Protein AF-A0A091K7C7-F1 (afdb_monomer_lite)

pLDDT: mean 76.33, std 24.38, range [26.88, 98.62]

Radius of gyration: 88.63 Å; chains: 1; bounding box: 188×52×246 Å

InterPro domains:
  IPR026188 Lebercilin-like [PTHR16650] (5-350)
  IPR028933 Lebercilin domain [PF15619] (37-229)

Structure (mmCIF, N/CA/C/O backbone):
data_AF-A0A091K7C7-F1
#
_entry.id   AF-A0A091K7C7-F1
#
loop_
_atom_site.group_PDB
_atom_site.id
_atom_site.type_symbol
_atom_site.label_atom_id
_atom_site.label_alt_id
_atom_site.label_comp_id
_atom_site.label_asym_id
_atom_site.label_entity_id
_atom_site.label_seq_id
_atom_site.pdbx_PDB_ins_code
_atom_site.Cartn_x
_atom_site.Cartn_y
_atom_site.Cartn_z
_atom_site.occupancy
_atom_site.B_iso_or_equiv
_atom_site.auth_seq_id
_atom_site.auth_comp_id
_atom_site.auth_asym_id
_atom_site.auth_atom_id
_atom_site.pdbx_PDB_model_num
ATOM 1 N N . ALA A 1 1 ? 39.293 -31.136 -41.081 1.00 45.16 1 ALA A N 1
ATOM 2 C CA . ALA A 1 1 ? 38.782 -31.514 -42.413 1.00 45.16 1 ALA A CA 1
ATOM 3 C C . ALA A 1 1 ? 39.174 -30.446 -43.429 1.00 45.16 1 ALA A C 1
ATOM 5 O O . ALA A 1 1 ? 38.871 -29.273 -43.266 1.00 45.16 1 ALA A O 1
ATOM 6 N N . THR A 1 2 ? 39.948 -30.872 -44.411 1.00 46.59 2 THR A N 1
ATOM 7 C CA . THR A 1 2 ? 40.603 -30.131 -45.489 1.00 46.59 2 THR A CA 1
ATOM 8 C C . THR A 1 2 ? 39.611 -29.675 -46.559 1.00 46.59 2 THR A C 1
ATOM 10 O O . THR A 1 2 ? 38.936 -30.511 -47.147 1.00 46.59 2 THR A O 1
ATOM 13 N N . LYS A 1 3 ? 39.574 -28.380 -46.901 1.00 48.41 3 LYS A N 1
ATOM 14 C CA . LYS A 1 3 ? 39.048 -27.918 -48.201 1.00 48.41 3 LYS A CA 1
ATOM 15 C C . LYS A 1 3 ? 39.900 -26.763 -48.729 1.00 48.41 3 LYS A C 1
ATOM 17 O O . LYS A 1 3 ? 39.577 -25.594 -48.557 1.00 48.41 3 LYS A O 1
ATOM 22 N N . LYS A 1 4 ? 41.026 -27.108 -49.366 1.00 43.78 4 LYS A N 1
ATOM 23 C CA . LYS A 1 4 ? 41.733 -26.195 -50.271 1.00 43.78 4 LYS A CA 1
ATOM 24 C C . LYS A 1 4 ? 40.955 -26.158 -51.585 1.00 43.78 4 LYS A C 1
ATOM 26 O O . LYS A 1 4 ? 40.923 -27.148 -52.308 1.00 43.78 4 LYS A O 1
ATOM 31 N N . LEU A 1 5 ? 40.301 -25.036 -51.867 1.00 49.00 5 LEU A N 1
ATOM 32 C CA . LEU A 1 5 ? 39.690 -24.780 -53.167 1.00 49.00 5 LEU A CA 1
ATOM 33 C C . LEU A 1 5 ? 40.805 -24.459 -54.166 1.00 49.00 5 LEU A C 1
ATOM 35 O O . LEU A 1 5 ? 41.541 -23.486 -54.011 1.00 49.00 5 LEU A O 1
ATOM 39 N N . GLY A 1 6 ? 40.955 -25.341 -55.153 1.00 41.44 6 GLY A N 1
ATOM 40 C CA . GLY A 1 6 ? 41.917 -25.209 -56.236 1.00 41.44 6 GLY A CA 1
ATOM 41 C C . GLY A 1 6 ? 41.668 -23.941 -57.046 1.00 41.44 6 GLY A C 1
ATOM 42 O O . GLY A 1 6 ? 40.587 -23.739 -57.600 1.00 41.44 6 GLY A O 1
ATOM 43 N N . SER A 1 7 ? 42.695 -23.100 -57.122 1.00 43.75 7 SER A N 1
ATOM 44 C CA . SER A 1 7 ? 42.757 -21.955 -58.022 1.00 43.75 7 SER A CA 1
ATOM 45 C C . SER A 1 7 ? 42.797 -22.458 -59.468 1.00 43.75 7 SER A C 1
ATOM 47 O O . SER A 1 7 ? 43.830 -22.912 -59.959 1.00 43.75 7 SER A O 1
ATOM 49 N N . LYS A 1 8 ? 41.643 -22.414 -60.141 1.00 56.16 8 LYS A N 1
ATOM 50 C CA . LYS A 1 8 ? 41.495 -22.625 -61.585 1.00 56.16 8 LYS A CA 1
ATOM 51 C C . LYS A 1 8 ? 41.894 -21.343 -62.316 1.00 56.16 8 LYS A C 1
ATOM 53 O O . LYS A 1 8 ? 41.043 -20.640 -62.847 1.00 56.16 8 LYS A O 1
ATOM 58 N N . TYR A 1 9 ? 43.183 -21.030 -62.330 1.00 44.81 9 TYR A N 1
ATOM 59 C CA . TYR A 1 9 ? 43.722 -20.048 -63.263 1.00 44.81 9 TYR A CA 1
ATOM 60 C C . TYR A 1 9 ? 44.810 -20.706 -64.096 1.00 44.81 9 TYR A C 1
ATOM 62 O O . TYR A 1 9 ? 45.782 -21.256 -63.581 1.00 44.81 9 TYR A O 1
ATOM 70 N N . ALA A 1 10 ? 44.556 -20.693 -65.402 1.00 43.44 10 ALA A N 1
ATOM 71 C CA . ALA A 1 10 ? 45.422 -21.192 -66.446 1.00 43.44 10 ALA A CA 1
ATOM 72 C C . ALA A 1 10 ? 46.854 -20.683 -66.257 1.00 43.44 10 ALA A C 1
ATOM 74 O O . ALA A 1 10 ? 47.082 -19.505 -65.969 1.00 43.44 10 ALA A O 1
ATOM 75 N N . SER A 1 11 ? 47.820 -21.577 -66.464 1.00 44.84 11 SER A N 1
ATOM 76 C CA . SER A 1 11 ? 49.205 -21.181 -66.654 1.00 44.84 11 SER A CA 1
ATOM 77 C C . SER A 1 11 ? 49.250 -20.125 -67.758 1.00 44.84 11 SER A C 1
ATOM 79 O O . SER A 1 11 ? 48.694 -20.309 -68.842 1.00 44.84 11 SER A O 1
ATOM 81 N N . SER A 1 12 ? 49.886 -18.989 -67.473 1.00 48.41 12 SER A N 1
ATOM 82 C CA . SER A 1 12 ? 50.187 -17.958 -68.464 1.00 48.41 12 SER A CA 1
ATOM 83 C C . SER A 1 12 ? 51.230 -18.497 -69.451 1.00 48.41 12 SER A C 1
ATOM 85 O O . SER A 1 12 ? 52.391 -18.103 -69.457 1.00 48.41 12 SER A O 1
ATOM 87 N N . LYS A 1 13 ? 50.815 -19.445 -70.292 1.00 53.53 13 LYS A N 1
ATOM 88 C CA . LYS A 1 13 ? 51.503 -19.879 -71.503 1.00 53.53 13 LYS A CA 1
ATOM 89 C C . LYS A 1 13 ? 50.921 -19.058 -72.647 1.00 53.53 13 LYS A C 1
ATOM 91 O O . LYS A 1 13 ? 50.024 -19.506 -73.349 1.00 53.53 13 LYS A O 1
ATOM 96 N N . LYS A 1 14 ? 51.397 -17.825 -72.813 1.00 48.72 14 LYS A N 1
ATOM 97 C CA . LYS A 1 14 ? 51.237 -17.054 -74.057 1.00 48.72 14 LYS A CA 1
ATOM 98 C C . LYS A 1 14 ? 52.295 -15.958 -74.117 1.00 48.72 14 LYS A C 1
ATOM 100 O O . LYS A 1 14 ? 52.054 -14.785 -73.882 1.00 48.72 14 LYS A O 1
ATOM 105 N N . GLY A 1 15 ? 53.497 -16.412 -74.444 1.00 41.75 15 GLY A N 1
ATOM 106 C CA . GLY A 1 15 ? 54.615 -15.594 -74.895 1.00 41.75 15 GLY A CA 1
ATOM 107 C C . GLY A 1 15 ? 55.307 -16.236 -76.095 1.00 41.75 15 GLY A C 1
ATOM 108 O O . GLY A 1 15 ? 56.508 -16.090 -76.254 1.00 41.75 15 GLY A O 1
ATOM 109 N N . ALA A 1 16 ? 54.576 -16.982 -76.932 1.00 49.88 16 ALA A N 1
ATOM 110 C CA . ALA A 1 16 ? 55.058 -17.355 -78.258 1.00 49.88 16 ALA A CA 1
ATOM 111 C C . ALA A 1 16 ? 54.958 -16.119 -79.167 1.00 49.88 16 ALA A C 1
ATOM 113 O O . ALA A 1 16 ? 54.034 -15.988 -79.968 1.00 49.88 16 ALA A O 1
ATOM 114 N N . ARG A 1 17 ? 55.876 -15.161 -78.998 1.00 43.22 17 ARG A N 1
ATOM 115 C CA . ARG A 1 17 ? 56.106 -14.113 -79.996 1.00 43.22 17 ARG A CA 1
ATOM 116 C C . ARG A 1 17 ? 57.164 -14.614 -80.962 1.00 43.22 17 ARG A C 1
ATOM 118 O O . ARG A 1 17 ? 58.353 -14.466 -80.725 1.00 43.22 17 ARG A O 1
ATOM 125 N N . TRP A 1 18 ? 56.667 -15.276 -82.006 1.00 41.03 18 TRP A N 1
ATOM 126 C CA . TRP A 1 18 ? 57.108 -15.125 -83.389 1.00 41.03 18 TRP A CA 1
ATOM 127 C C . TRP A 1 18 ? 58.557 -14.657 -83.525 1.00 41.03 18 TRP A C 1
ATOM 129 O O . TRP A 1 18 ? 58.829 -13.466 -83.672 1.00 41.03 18 TRP A O 1
ATOM 139 N N . GLY A 1 19 ? 59.484 -15.615 -83.514 1.00 41.88 19 GLY A N 1
ATOM 140 C CA . GLY A 1 19 ? 60.766 -15.405 -84.160 1.00 41.88 19 GLY A CA 1
ATOM 141 C C . GLY A 1 19 ? 60.480 -15.119 -85.628 1.00 41.88 19 GLY A C 1
ATOM 142 O O . GLY A 1 19 ? 60.232 -16.043 -86.401 1.00 41.88 19 GLY A O 1
ATOM 143 N N . PHE A 1 20 ? 60.475 -13.842 -86.007 1.00 42.16 20 PHE A N 1
ATOM 144 C CA . PHE A 1 20 ? 60.676 -13.450 -87.392 1.00 42.16 20 PHE A CA 1
ATOM 145 C C . PHE A 1 20 ? 62.081 -13.929 -87.756 1.00 42.16 20 PHE A C 1
ATOM 147 O O . PHE A 1 20 ? 63.075 -13.224 -87.599 1.00 42.16 20 PHE A O 1
ATOM 154 N N . ARG A 1 21 ? 62.167 -15.182 -88.208 1.00 44.88 21 ARG A N 1
ATOM 155 C CA . ARG A 1 21 ? 63.250 -15.636 -89.065 1.00 44.88 21 ARG A CA 1
ATOM 156 C C . ARG A 1 21 ? 63.055 -14.863 -90.360 1.00 44.88 21 ARG A C 1
ATOM 158 O O . ARG A 1 21 ? 62.397 -15.340 -91.279 1.00 44.88 21 ARG A O 1
ATOM 165 N N . SER A 1 22 ? 63.566 -13.639 -90.389 1.00 49.41 22 SER A N 1
ATOM 166 C CA . SER A 1 22 ? 63.813 -12.927 -91.628 1.00 49.41 22 SER A CA 1
ATOM 167 C C . SER A 1 22 ? 64.757 -13.819 -92.420 1.00 49.41 22 SER A C 1
ATOM 169 O O . SER A 1 22 ? 65.958 -13.845 -92.173 1.00 49.41 22 SER A O 1
ATOM 171 N N . GLN A 1 23 ? 64.201 -14.635 -93.314 1.00 48.12 23 GLN A N 1
ATOM 172 C CA . GLN A 1 23 ? 64.965 -15.133 -94.438 1.00 48.12 23 GLN A CA 1
ATOM 173 C C . GLN A 1 23 ? 65.387 -13.876 -95.193 1.00 48.12 23 GLN A C 1
ATOM 175 O O . GLN A 1 23 ? 64.580 -13.263 -95.891 1.00 48.12 23 GLN A O 1
ATOM 180 N N . SER A 1 24 ? 66.621 -13.426 -94.974 1.00 49.66 24 SER A N 1
ATOM 181 C CA . SER A 1 24 ? 67.255 -12.477 -95.869 1.00 49.66 24 SER A CA 1
ATOM 182 C C . SER A 1 24 ? 67.427 -13.209 -97.191 1.00 49.66 24 SER A C 1
ATOM 184 O O . SER A 1 24 ? 68.426 -13.884 -97.426 1.00 49.66 24 SER A O 1
ATOM 186 N N . LEU A 1 25 ? 66.421 -13.109 -98.053 1.00 51.31 25 LEU A N 1
ATOM 187 C CA . LEU A 1 25 ? 66.658 -13.190 -99.479 1.00 51.31 25 LEU A CA 1
ATOM 188 C C . LEU A 1 25 ? 67.495 -11.952 -99.808 1.00 51.31 25 LEU A C 1
ATOM 190 O O . LEU A 1 25 ? 66.957 -10.900 -100.146 1.00 51.31 25 LEU A O 1
ATOM 194 N N . THR A 1 26 ? 68.815 -12.064 -99.648 1.00 49.56 26 THR A N 1
ATOM 195 C CA . THR A 1 26 ? 69.805 -11.240 -100.343 1.00 49.56 26 THR A CA 1
ATOM 196 C C . THR A 1 26 ? 69.652 -11.530 -101.827 1.00 49.56 26 THR A C 1
ATOM 198 O O . THR A 1 26 ? 70.407 -12.263 -102.456 1.00 49.56 26 THR A O 1
ATOM 201 N N . ARG A 1 27 ? 68.571 -10.997 -102.387 1.00 47.31 27 ARG A N 1
ATOM 202 C CA . ARG A 1 27 ? 68.462 -10.735 -103.801 1.00 47.31 27 ARG A CA 1
ATOM 203 C C . ARG A 1 27 ? 69.079 -9.358 -103.964 1.00 47.31 27 ARG A C 1
ATOM 205 O O . ARG A 1 27 ? 68.376 -8.354 -103.867 1.00 47.31 27 ARG A O 1
ATOM 212 N N . ASP A 1 28 ? 70.395 -9.339 -104.155 1.00 47.97 28 ASP A N 1
ATOM 213 C CA . ASP A 1 28 ? 71.118 -8.186 -104.679 1.00 47.97 28 ASP A CA 1
ATOM 214 C C . ASP A 1 28 ? 70.560 -7.903 -106.077 1.00 47.97 28 ASP A C 1
ATOM 216 O O . ASP A 1 28 ? 71.024 -8.392 -107.103 1.00 47.97 28 ASP A O 1
ATOM 220 N N . SER A 1 29 ? 69.442 -7.183 -106.103 1.00 49.16 29 SER A N 1
ATOM 221 C CA . SER A 1 29 ? 68.932 -6.566 -107.311 1.00 49.16 29 SER A CA 1
ATOM 222 C C . SER A 1 29 ? 69.866 -5.395 -107.609 1.00 49.16 29 SER A C 1
ATOM 224 O O . SER A 1 29 ? 70.170 -4.636 -106.684 1.00 49.16 29 SER A O 1
ATOM 226 N N . PRO A 1 30 ? 70.328 -5.220 -108.860 1.00 48.28 30 PRO A N 1
ATOM 227 C CA . PRO A 1 30 ? 71.258 -4.151 -109.189 1.00 48.28 30 PRO A CA 1
ATOM 228 C C . PRO A 1 30 ? 70.629 -2.827 -108.773 1.00 48.28 30 PRO A C 1
ATOM 230 O O . PRO A 1 30 ? 69.413 -2.655 -108.923 1.00 48.28 30 PRO A O 1
ATOM 233 N N . ALA A 1 31 ? 71.454 -1.934 -108.227 1.00 54.03 31 ALA A N 1
ATOM 234 C CA . ALA A 1 31 ? 71.096 -0.584 -107.826 1.00 54.03 31 ALA A CA 1
ATOM 235 C C . ALA A 1 31 ? 70.540 0.198 -109.027 1.00 54.03 31 ALA A C 1
ATOM 237 O O . ALA A 1 31 ? 71.214 1.018 -109.638 1.00 54.03 31 ALA A O 1
ATOM 238 N N . LYS A 1 32 ? 69.278 -0.056 -109.375 1.00 57.16 32 LYS A N 1
ATOM 239 C CA . LYS A 1 32 ? 68.444 0.939 -110.021 1.00 57.16 32 LYS A CA 1
ATOM 240 C C . LYS A 1 32 ? 68.294 2.015 -108.969 1.00 57.16 32 LYS A C 1
ATOM 242 O O . LYS A 1 32 ? 67.811 1.729 -107.871 1.00 57.16 32 LYS A O 1
ATOM 247 N N . GLU A 1 33 ? 68.777 3.208 -109.273 1.00 61.47 33 GLU A N 1
ATOM 248 C CA . GLU A 1 33 ? 68.498 4.400 -108.494 1.00 61.47 33 GLU A CA 1
ATOM 249 C C . GLU A 1 33 ? 66.989 4.433 -108.240 1.00 61.47 33 GLU A C 1
ATOM 251 O O . GLU A 1 33 ? 66.189 4.650 -109.147 1.00 61.47 33 GLU A O 1
ATOM 256 N N . ILE A 1 34 ? 66.585 4.059 -107.024 1.00 65.00 34 ILE A N 1
ATOM 257 C CA . ILE A 1 34 ? 65.182 4.103 -106.637 1.00 65.00 34 ILE A CA 1
ATOM 258 C C . ILE A 1 34 ? 64.806 5.571 -106.760 1.00 65.00 34 ILE A C 1
ATOM 260 O O . ILE A 1 34 ? 65.408 6.403 -106.073 1.00 65.00 34 ILE A O 1
ATOM 264 N N . ASP A 1 35 ? 63.862 5.852 -107.656 1.00 81.44 35 ASP A N 1
ATOM 265 C CA . ASP A 1 35 ? 63.378 7.193 -107.954 1.00 81.44 35 ASP A CA 1
ATOM 266 C C . ASP A 1 35 ? 63.176 7.986 -106.650 1.00 81.44 35 ASP A C 1
ATOM 268 O O . ASP A 1 35 ? 62.668 7.453 -105.654 1.00 81.44 35 ASP A O 1
ATOM 272 N N . LEU A 1 36 ? 63.622 9.245 -106.625 1.00 85.69 36 LEU A N 1
ATOM 273 C CA . LEU A 1 36 ? 63.642 10.103 -105.434 1.00 85.69 36 LEU A CA 1
ATOM 274 C C . LEU A 1 36 ? 62.260 10.162 -104.765 1.00 85.69 36 LEU A C 1
ATOM 276 O O . LEU A 1 36 ? 62.153 10.149 -103.534 1.00 85.69 36 LEU A O 1
ATOM 280 N N . VAL A 1 37 ? 61.203 10.157 -105.582 1.00 87.88 37 VAL A N 1
ATOM 281 C CA . VAL A 1 37 ? 59.807 10.095 -105.139 1.00 87.88 37 VAL A CA 1
ATOM 282 C C . VAL A 1 37 ? 59.532 8.792 -104.389 1.00 87.88 37 VAL A C 1
ATOM 284 O O . VAL A 1 37 ? 58.979 8.817 -103.292 1.00 87.88 37 VAL A O 1
ATOM 287 N N . THR A 1 38 ? 59.990 7.654 -104.910 1.00 87.56 38 THR A N 1
ATOM 288 C CA . THR A 1 38 ? 59.820 6.339 -104.276 1.00 87.56 38 THR A CA 1
ATOM 289 C C . THR A 1 38 ? 60.575 6.250 -102.944 1.00 87.56 38 THR A C 1
ATOM 291 O O . THR A 1 38 ? 60.013 5.763 -101.962 1.00 87.56 38 THR A O 1
ATOM 294 N N . LYS A 1 39 ? 61.801 6.788 -102.847 1.00 88.69 39 LYS A N 1
ATOM 295 C CA . LYS A 1 39 ? 62.537 6.871 -101.565 1.00 88.69 39 LYS A CA 1
ATOM 296 C C . LYS A 1 39 ? 61.797 7.730 -100.535 1.00 88.69 39 LYS A C 1
ATOM 298 O O . LYS A 1 39 ? 61.673 7.317 -99.384 1.00 88.69 39 LYS A O 1
ATOM 303 N N . ARG A 1 40 ? 61.267 8.889 -100.949 1.00 89.12 40 ARG A N 1
ATOM 304 C CA . ARG A 1 40 ? 60.488 9.792 -100.082 1.00 89.12 40 ARG A CA 1
ATOM 305 C C . ARG A 1 40 ? 59.174 9.157 -99.618 1.00 89.12 40 ARG A C 1
ATOM 307 O O . ARG A 1 40 ? 58.790 9.307 -98.463 1.00 89.12 40 ARG A O 1
ATOM 314 N N . VAL A 1 41 ? 58.495 8.413 -100.489 1.00 92.31 41 VAL A N 1
ATOM 315 C CA . VAL A 1 41 ? 57.271 7.680 -100.133 1.00 92.31 41 VAL A CA 1
ATOM 316 C C . VAL A 1 41 ? 57.575 6.550 -99.146 1.00 92.31 41 VAL A C 1
ATOM 318 O O . VAL A 1 41 ? 56.844 6.376 -98.172 1.00 92.31 41 VAL A O 1
ATOM 321 N N . LEU A 1 42 ? 58.655 5.790 -99.352 1.00 91.25 42 LEU A N 1
ATOM 322 C CA . LEU A 1 42 ? 59.061 4.725 -98.430 1.00 91.25 42 LEU A CA 1
ATOM 323 C C . LEU A 1 42 ? 59.504 5.271 -97.066 1.00 91.25 42 LEU A C 1
ATOM 325 O O . LEU A 1 42 ? 59.145 4.684 -96.045 1.00 91.25 42 LEU A O 1
ATOM 329 N N . SER A 1 43 ? 60.217 6.402 -97.020 1.00 91.19 43 SER A N 1
ATOM 330 C CA . SER A 1 43 ? 60.584 7.043 -95.752 1.00 91.19 43 SER A CA 1
ATOM 331 C C . SER A 1 43 ? 59.364 7.594 -95.014 1.00 91.19 43 SER A C 1
ATOM 333 O O . SER A 1 43 ? 59.233 7.347 -93.819 1.00 91.19 43 SER A O 1
ATOM 335 N N . ALA A 1 44 ? 58.421 8.241 -95.709 1.00 93.19 44 ALA A N 1
ATOM 336 C CA . ALA A 1 44 ? 57.160 8.691 -95.117 1.00 93.19 44 ALA A CA 1
ATOM 337 C C . ALA A 1 44 ? 56.334 7.519 -94.560 1.00 93.19 44 ALA A C 1
ATOM 339 O O . ALA A 1 44 ? 55.792 7.607 -93.460 1.00 93.19 44 ALA A O 1
ATOM 340 N N . ARG A 1 45 ? 56.291 6.381 -95.269 1.00 94.88 45 ARG A N 1
ATOM 341 C CA . ARG A 1 45 ? 55.660 5.149 -94.762 1.00 94.88 45 ARG A CA 1
ATOM 342 C C . ARG A 1 45 ? 56.364 4.610 -93.518 1.00 94.88 45 ARG A C 1
ATOM 344 O O . ARG A 1 45 ? 55.683 4.197 -92.586 1.00 94.88 45 ARG A O 1
ATOM 351 N N . LEU A 1 46 ? 57.698 4.613 -93.480 1.00 95.56 46 LEU A N 1
ATOM 352 C CA . LEU A 1 46 ? 58.459 4.165 -92.310 1.00 95.56 46 LEU A CA 1
ATOM 353 C C . LEU A 1 46 ? 58.238 5.084 -91.103 1.00 95.56 46 LEU A C 1
ATOM 355 O O . LEU A 1 46 ? 58.014 4.585 -90.002 1.00 95.56 46 LEU A O 1
ATOM 359 N N . LEU A 1 47 ? 58.252 6.403 -91.313 1.00 95.50 47 LEU A N 1
ATOM 360 C CA . LEU A 1 47 ? 57.897 7.382 -90.285 1.00 95.50 47 LEU A CA 1
ATOM 361 C C . LEU A 1 47 ? 56.484 7.119 -89.771 1.00 95.50 47 LEU A C 1
ATOM 363 O O . LEU A 1 47 ? 56.308 7.000 -88.563 1.00 95.50 47 LEU A O 1
ATOM 367 N N . LYS A 1 48 ? 55.514 6.878 -90.664 1.00 96.81 48 LYS A N 1
ATOM 368 C CA . LYS A 1 48 ? 54.147 6.557 -90.247 1.00 96.81 48 LYS A CA 1
ATOM 369 C C . LYS A 1 48 ? 54.050 5.252 -89.455 1.00 96.81 48 LYS A C 1
ATOM 371 O O . LYS A 1 48 ? 53.314 5.173 -88.479 1.00 96.81 48 LYS A O 1
ATOM 376 N N . ILE A 1 49 ? 54.805 4.223 -89.838 1.00 95.44 49 ILE A N 1
ATOM 377 C CA . ILE A 1 49 ? 54.887 2.972 -89.071 1.00 95.44 49 ILE A CA 1
ATOM 378 C C . ILE A 1 49 ? 55.469 3.231 -87.677 1.00 95.44 49 ILE A C 1
ATOM 380 O O . ILE A 1 49 ? 54.980 2.658 -86.707 1.00 95.44 49 ILE A O 1
ATOM 384 N N . ASN A 1 50 ? 56.494 4.077 -87.561 1.00 96.19 50 ASN A N 1
ATOM 385 C CA . ASN A 1 50 ? 57.090 4.423 -86.272 1.00 96.19 50 ASN A CA 1
ATOM 386 C C . ASN A 1 50 ? 56.146 5.272 -85.409 1.00 96.19 50 ASN A C 1
ATOM 388 O O . ASN A 1 50 ? 56.013 4.977 -84.228 1.00 96.19 50 ASN A O 1
ATOM 392 N N . GLU A 1 51 ? 55.432 6.241 -85.988 1.00 96.69 51 GLU A N 1
ATOM 393 C CA . GLU A 1 51 ? 54.365 6.989 -85.306 1.00 96.69 51 GLU A CA 1
ATOM 394 C C . GLU A 1 51 ? 53.302 6.044 -84.740 1.00 96.69 51 GLU A C 1
ATOM 396 O O . GLU A 1 51 ? 53.052 6.050 -83.540 1.00 96.69 51 GLU A O 1
ATOM 401 N N . LEU A 1 52 ? 52.743 5.155 -85.570 1.00 96.94 52 LEU A N 1
ATOM 402 C CA . LEU A 1 52 ? 51.722 4.195 -85.134 1.00 96.94 52 LEU A CA 1
ATOM 403 C C . LEU A 1 52 ? 52.254 3.220 -84.074 1.00 96.94 52 LEU A C 1
ATOM 405 O O . LEU A 1 52 ? 51.516 2.800 -83.186 1.00 96.94 52 LEU A O 1
ATOM 409 N N . ARG A 1 53 ? 53.535 2.838 -84.144 1.00 96.06 53 ARG A N 1
ATOM 410 C CA . ARG A 1 53 ? 54.178 2.023 -83.102 1.00 96.06 53 ARG A CA 1
ATOM 411 C C . ARG A 1 53 ? 54.288 2.788 -81.788 1.00 96.06 53 ARG A C 1
ATOM 413 O O . ARG A 1 53 ? 53.968 2.205 -80.756 1.00 96.06 53 ARG A O 1
ATOM 420 N N . ASN A 1 54 ? 54.692 4.056 -81.830 1.00 96.69 54 ASN A N 1
ATOM 421 C CA . ASN A 1 54 ? 54.757 4.915 -80.650 1.00 96.69 54 ASN A CA 1
ATOM 422 C C . ASN A 1 54 ? 53.358 5.088 -80.037 1.00 96.69 54 ASN A C 1
ATOM 424 O O . ASN A 1 54 ? 53.179 4.814 -78.852 1.00 96.69 54 ASN A O 1
ATOM 428 N N . GLU A 1 55 ? 52.342 5.390 -80.851 1.00 97.06 55 GLU A N 1
ATOM 429 C CA . GLU A 1 55 ? 50.939 5.467 -80.418 1.00 97.06 55 GLU A CA 1
ATOM 430 C C . GLU A 1 55 ? 50.466 4.150 -79.777 1.00 97.06 55 GLU A C 1
ATOM 432 O O . GLU A 1 55 ? 49.871 4.153 -78.698 1.00 97.06 55 GLU A O 1
ATOM 437 N N . LEU A 1 56 ? 50.777 2.997 -80.383 1.00 97.75 56 LEU A N 1
ATOM 438 C CA . LEU A 1 56 ? 50.448 1.692 -79.803 1.00 97.75 56 LEU A CA 1
ATOM 439 C C . LEU A 1 56 ? 51.138 1.460 -78.455 1.00 97.75 56 LEU A C 1
ATOM 441 O O . LEU A 1 56 ? 50.523 0.859 -77.571 1.00 97.75 56 LEU A O 1
ATOM 445 N N . THR A 1 57 ? 52.388 1.900 -78.284 1.00 97.19 57 THR A N 1
ATOM 446 C CA . THR A 1 57 ? 53.088 1.786 -76.995 1.00 97.19 57 THR A CA 1
ATOM 447 C C . THR A 1 57 ? 52.497 2.710 -75.938 1.00 97.19 57 THR A C 1
ATOM 449 O O . THR A 1 57 ? 52.269 2.262 -74.817 1.00 97.19 57 THR A O 1
ATOM 452 N N . GLU A 1 58 ? 52.160 3.951 -76.290 1.00 97.62 58 GLU A N 1
ATOM 453 C CA . GLU A 1 58 ? 51.501 4.891 -75.380 1.00 97.62 58 GLU A CA 1
ATOM 454 C C . GLU A 1 58 ? 50.128 4.382 -74.934 1.00 97.62 58 GLU A C 1
ATOM 456 O O . GLU A 1 58 ? 49.793 4.442 -73.752 1.00 97.62 58 GLU A O 1
ATOM 461 N N . LEU A 1 59 ? 49.336 3.833 -75.861 1.00 97.62 59 LEU A N 1
ATOM 462 C CA . LEU A 1 59 ? 48.044 3.231 -75.539 1.00 97.62 59 LEU A CA 1
ATOM 463 C C . LEU A 1 59 ? 48.190 2.000 -74.636 1.00 97.62 59 LEU A C 1
ATOM 465 O O . LEU A 1 59 ? 47.378 1.824 -73.730 1.00 97.62 59 LEU A O 1
ATOM 469 N N . HIS A 1 60 ? 49.223 1.173 -74.833 1.00 97.75 60 HIS A N 1
ATOM 470 C CA . HIS A 1 60 ? 49.506 0.055 -73.925 1.00 97.75 60 HIS A CA 1
ATOM 471 C C . HIS A 1 60 ? 49.868 0.537 -72.517 1.00 97.75 60 HIS A C 1
ATOM 473 O O . HIS A 1 60 ? 49.350 -0.011 -71.547 1.00 97.75 60 HIS A O 1
ATOM 479 N N . ILE A 1 61 ? 50.699 1.579 -72.394 1.00 97.81 61 ILE A N 1
ATOM 480 C CA . ILE A 1 61 ? 51.056 2.166 -71.093 1.00 97.81 61 ILE A CA 1
ATOM 481 C C . ILE A 1 61 ? 49.800 2.689 -70.386 1.00 97.81 61 ILE A C 1
ATOM 483 O O . ILE A 1 61 ? 49.548 2.317 -69.241 1.00 97.81 61 ILE A O 1
ATOM 487 N N . LYS A 1 62 ? 48.961 3.461 -71.090 1.00 98.12 62 LYS A N 1
ATOM 488 C CA . LYS A 1 62 ? 47.688 3.972 -70.553 1.00 98.12 62 LYS A CA 1
ATOM 489 C C . LYS A 1 62 ? 46.754 2.842 -70.120 1.00 98.12 62 LYS A C 1
ATOM 491 O O . LYS A 1 62 ? 46.130 2.927 -69.066 1.00 98.12 62 LYS A O 1
ATOM 496 N N . LEU A 1 63 ? 46.660 1.767 -70.903 1.00 98.12 63 LEU A N 1
ATOM 497 C CA . LEU A 1 63 ? 45.851 0.604 -70.542 1.00 98.12 63 LEU A CA 1
ATOM 498 C C . LEU A 1 63 ? 46.357 -0.053 -69.250 1.00 98.12 63 LEU A C 1
ATOM 500 O O . LEU A 1 63 ? 45.554 -0.374 -68.375 1.00 98.12 63 LEU A O 1
ATOM 504 N N . ASP A 1 64 ? 47.669 -0.233 -69.110 1.00 97.69 64 ASP A N 1
ATOM 505 C CA . ASP A 1 64 ? 48.274 -0.821 -67.914 1.00 97.69 64 ASP A CA 1
ATOM 506 C C . ASP A 1 64 ? 48.099 0.075 -66.677 1.00 97.69 64 ASP A C 1
ATOM 508 O O . ASP A 1 64 ? 47.845 -0.426 -65.577 1.00 97.69 64 ASP A O 1
ATOM 512 N N . GLU A 1 65 ? 48.204 1.394 -66.838 1.00 98.12 65 GLU A N 1
ATOM 513 C CA . GLU A 1 65 ? 47.928 2.381 -65.789 1.00 98.12 65 GLU A CA 1
ATOM 514 C C . GLU A 1 65 ? 46.470 2.313 -65.329 1.00 98.12 65 GLU A C 1
ATOM 516 O O . GLU A 1 65 ? 46.218 2.098 -64.141 1.00 98.12 65 GLU A O 1
ATOM 521 N N . LEU A 1 66 ? 45.517 2.356 -66.265 1.00 98.06 66 LEU A N 1
ATOM 522 C CA . LEU A 1 66 ? 44.089 2.220 -65.969 1.00 98.06 66 LEU A CA 1
ATOM 523 C C . LEU A 1 66 ? 43.766 0.875 -65.305 1.00 98.06 66 LEU A C 1
ATOM 525 O O . LEU A 1 66 ? 42.938 0.801 -64.397 1.00 98.06 66 LEU A O 1
ATOM 529 N N . GLN A 1 67 ? 44.434 -0.212 -65.698 1.00 98.06 67 GLN A N 1
ATOM 530 C CA . GLN A 1 67 ? 44.269 -1.507 -65.037 1.00 98.06 67 GLN A CA 1
ATOM 531 C C . GLN A 1 67 ? 44.800 -1.504 -63.598 1.00 98.06 67 GLN A C 1
ATOM 533 O O . GLN A 1 67 ? 44.181 -2.112 -62.716 1.00 98.06 67 GLN A O 1
ATOM 538 N N . LYS A 1 68 ? 45.940 -0.852 -63.336 1.00 97.94 68 LYS A N 1
ATOM 539 C CA . LYS A 1 68 ? 46.482 -0.701 -61.976 1.00 97.94 68 LYS A CA 1
ATOM 540 C C . LYS A 1 68 ? 45.552 0.149 -61.115 1.00 97.94 68 LYS A C 1
ATOM 542 O O . LYS A 1 68 ? 45.256 -0.255 -59.988 1.00 97.94 68 LYS A O 1
ATOM 547 N N . GLU A 1 69 ? 45.049 1.252 -61.658 1.00 97.62 69 GLU A N 1
ATOM 548 C CA . GLU A 1 69 ? 44.080 2.123 -60.998 1.00 97.62 69 GLU A CA 1
ATOM 549 C C . GLU A 1 69 ? 42.786 1.368 -60.679 1.00 97.62 69 GLU A C 1
ATOM 551 O O . GLU A 1 69 ? 42.366 1.330 -59.525 1.00 97.62 69 GLU A O 1
ATOM 556 N N . ASN A 1 70 ? 42.213 0.639 -61.641 1.00 98.00 70 ASN A N 1
ATOM 557 C CA . ASN A 1 70 ? 41.000 -0.154 -61.423 1.00 98.00 70 ASN A CA 1
ATOM 558 C C . ASN A 1 70 ? 41.180 -1.198 -60.307 1.00 98.00 70 ASN A C 1
ATOM 560 O O . ASN A 1 70 ? 40.292 -1.402 -59.477 1.00 98.00 70 ASN A O 1
ATOM 564 N N . ARG A 1 71 ? 42.351 -1.848 -60.239 1.00 98.12 71 ARG A N 1
ATOM 565 C CA . ARG A 1 71 ? 42.682 -2.772 -59.140 1.00 98.12 71 ARG A CA 1
ATOM 566 C C . ARG A 1 71 ? 42.796 -2.044 -57.801 1.00 98.12 71 ARG A C 1
ATOM 568 O O . ARG A 1 71 ? 42.385 -2.607 -56.787 1.00 98.12 71 ARG A O 1
ATOM 575 N N . ALA A 1 72 ? 43.362 -0.839 -57.772 1.00 97.88 72 ALA A N 1
ATOM 576 C CA . ALA A 1 72 ? 43.450 -0.028 -56.561 1.00 97.88 72 ALA A CA 1
ATOM 577 C C . ALA A 1 72 ? 42.057 0.411 -56.078 1.00 97.88 72 ALA A C 1
ATOM 579 O O . ALA A 1 72 ? 41.741 0.208 -54.905 1.00 97.88 72 ALA A O 1
ATOM 580 N N . LEU A 1 73 ? 41.203 0.887 -56.989 1.00 98.38 73 LEU A N 1
ATOM 581 C CA . LEU A 1 73 ? 39.821 1.278 -56.708 1.00 98.38 73 LEU A CA 1
ATOM 582 C C . LEU A 1 73 ? 38.998 0.109 -56.158 1.00 98.38 73 LEU A C 1
ATOM 584 O O . LEU A 1 73 ? 38.360 0.255 -55.122 1.00 98.38 73 LEU A O 1
ATOM 588 N N . LYS A 1 74 ? 39.093 -1.090 -56.745 1.00 98.31 74 LYS A N 1
ATOM 589 C CA . LYS A 1 74 ? 38.405 -2.286 -56.217 1.00 98.31 74 LYS A CA 1
ATOM 590 C C . LYS A 1 74 ? 38.848 -2.659 -54.802 1.00 98.31 74 LYS A C 1
ATOM 592 O O . LYS A 1 74 ? 38.035 -3.077 -53.982 1.00 98.31 74 LYS A O 1
ATOM 597 N N . ARG A 1 75 ? 40.142 -2.517 -54.486 1.00 97.88 75 ARG A N 1
ATOM 598 C CA . ARG A 1 75 ? 40.635 -2.751 -53.116 1.00 97.88 75 ARG A CA 1
ATOM 599 C C . ARG A 1 75 ? 40.122 -1.693 -52.147 1.00 97.88 75 ARG A C 1
ATOM 601 O O . ARG A 1 75 ? 39.853 -2.034 -50.998 1.00 97.88 75 ARG A O 1
ATOM 608 N N . LEU A 1 76 ? 40.032 -0.438 -52.585 1.00 98.19 76 LEU A N 1
ATOM 609 C CA . LEU A 1 76 ? 39.476 0.648 -51.784 1.00 98.19 76 LEU A CA 1
ATOM 610 C C . LEU A 1 76 ? 37.990 0.407 -51.507 1.00 98.19 76 LEU A C 1
ATOM 612 O O . LEU A 1 76 ? 37.603 0.410 -50.343 1.00 98.19 76 LEU A O 1
ATOM 616 N N . GLN A 1 77 ? 37.210 0.090 -52.542 1.00 98.12 77 GLN A N 1
ATOM 617 C CA . GLN A 1 77 ? 35.794 -0.251 -52.432 1.00 98.12 77 GLN A CA 1
ATOM 618 C C . GLN A 1 77 ? 35.574 -1.384 -51.422 1.00 98.12 77 GLN A C 1
ATOM 620 O O . GLN A 1 77 ? 34.825 -1.215 -50.470 1.00 98.12 77 GLN A O 1
ATOM 625 N N . HIS A 1 78 ? 36.317 -2.490 -51.531 1.00 98.25 78 HIS A N 1
ATOM 626 C CA . HIS A 1 78 ? 36.200 -3.606 -50.580 1.00 98.25 78 HIS A CA 1
ATOM 627 C C . HIS A 1 78 ? 36.524 -3.212 -49.130 1.00 98.25 78 HIS A C 1
ATOM 629 O O . HIS A 1 78 ? 35.959 -3.751 -48.180 1.00 98.25 78 HIS A O 1
ATOM 635 N N . ARG A 1 79 ? 37.472 -2.287 -48.923 1.00 98.00 79 ARG A N 1
ATOM 636 C CA . ARG A 1 79 ? 37.775 -1.764 -47.579 1.00 98.00 79 ARG A CA 1
ATOM 637 C C . ARG A 1 79 ? 36.649 -0.876 -47.059 1.00 98.00 79 ARG A C 1
ATOM 639 O O . ARG A 1 79 ? 36.353 -0.949 -45.871 1.00 98.00 79 ARG A O 1
ATOM 646 N N . GLN A 1 80 ? 36.050 -0.065 -47.927 1.00 98.00 80 GLN A N 1
ATOM 647 C CA . GLN A 1 80 ? 34.929 0.808 -47.591 1.00 98.00 80 GLN A CA 1
ATOM 648 C C . GLN A 1 80 ? 33.663 0.003 -47.286 1.00 98.00 80 GLN A C 1
ATOM 650 O O . GLN A 1 80 ? 33.078 0.218 -46.236 1.00 98.00 80 GLN A O 1
ATOM 655 N N . GLU A 1 81 ? 33.306 -0.987 -48.108 1.00 97.81 81 GLU A N 1
ATOM 656 C CA . GLU A 1 81 ? 32.181 -1.905 -47.857 1.00 97.81 81 GLU A CA 1
ATOM 657 C C . GLU A 1 81 ? 32.336 -2.623 -46.511 1.00 97.81 81 GLU A C 1
ATOM 659 O O . GLU A 1 81 ? 31.417 -2.666 -45.702 1.00 97.81 81 GLU A O 1
ATOM 664 N N . LYS A 1 82 ? 33.544 -3.101 -46.191 1.00 97.81 82 LYS A N 1
ATOM 665 C CA . LYS A 1 82 ? 33.824 -3.684 -44.870 1.00 97.81 82 LYS A CA 1
ATOM 666 C C . LYS A 1 82 ? 33.677 -2.701 -43.714 1.00 97.81 82 LYS A C 1
ATOM 668 O O . LYS A 1 82 ? 33.399 -3.138 -42.602 1.00 97.81 82 LYS A O 1
ATOM 673 N N . ALA A 1 83 ? 33.968 -1.422 -43.930 1.00 97.50 83 ALA A N 1
ATOM 674 C CA . ALA A 1 83 ? 33.773 -0.400 -42.910 1.00 97.50 83 ALA A CA 1
ATOM 675 C C . ALA A 1 83 ? 32.282 -0.074 -42.754 1.00 97.50 83 ALA A C 1
ATOM 677 O O . ALA A 1 83 ? 31.814 -0.006 -41.624 1.00 97.50 83 ALA A O 1
ATOM 678 N N . LEU A 1 84 ? 31.543 0.037 -43.862 1.00 97.94 84 LEU A N 1
ATOM 679 C CA . LEU A 1 84 ? 30.095 0.249 -43.870 1.00 97.94 84 LEU A CA 1
ATOM 680 C C . LEU A 1 84 ? 29.360 -0.862 -43.126 1.00 97.94 84 LEU A C 1
ATOM 682 O O . LEU A 1 84 ? 28.642 -0.552 -42.187 1.00 97.94 84 LEU A O 1
ATOM 686 N N . ASN A 1 85 ? 29.645 -2.132 -43.423 1.00 97.31 85 ASN A N 1
ATOM 687 C CA . ASN A 1 85 ? 29.006 -3.248 -42.718 1.00 97.31 85 ASN A CA 1
ATOM 688 C C . ASN A 1 85 ? 29.238 -3.182 -41.198 1.00 97.31 85 ASN A C 1
ATOM 690 O O . ASN A 1 85 ? 28.338 -3.468 -40.422 1.00 97.31 85 ASN A O 1
ATOM 694 N N . LYS A 1 86 ? 30.431 -2.758 -40.753 1.00 97.44 86 LYS A N 1
ATOM 695 C CA . LYS A 1 86 ? 30.698 -2.570 -39.317 1.00 97.44 86 LYS A CA 1
ATOM 696 C C . LYS A 1 86 ? 29.875 -1.432 -38.726 1.00 97.44 86 LYS A C 1
ATOM 698 O O . LYS A 1 86 ? 29.421 -1.558 -37.597 1.00 97.44 86 LYS A O 1
ATOM 703 N N . PHE A 1 87 ? 29.725 -0.325 -39.452 1.00 97.19 87 PHE A N 1
ATOM 704 C CA . PHE A 1 87 ? 28.898 0.787 -38.995 1.00 97.19 87 PHE A CA 1
ATOM 705 C C . PHE A 1 87 ? 27.424 0.387 -38.918 1.00 97.19 87 PHE A C 1
ATOM 707 O O . PHE A 1 87 ? 26.800 0.640 -37.893 1.00 97.19 87 PHE A O 1
ATOM 714 N N . GLU A 1 88 ? 26.908 -0.317 -39.925 1.00 96.50 88 GLU A N 1
ATOM 715 C CA . GLU A 1 88 ? 25.548 -0.866 -39.927 1.00 96.50 88 GLU A CA 1
ATOM 716 C C . GLU A 1 88 ? 25.324 -1.829 -38.749 1.00 96.50 88 GLU A C 1
ATOM 718 O O . GLU A 1 88 ? 24.333 -1.707 -38.032 1.00 96.50 88 GLU A O 1
ATOM 723 N N . ASP A 1 89 ? 26.266 -2.741 -38.479 1.00 96.88 89 ASP A N 1
ATOM 724 C CA . ASP A 1 89 ? 26.198 -3.645 -37.323 1.00 96.88 89 ASP A CA 1
ATOM 725 C C . ASP A 1 89 ? 26.144 -2.863 -35.999 1.00 96.88 89 ASP A C 1
ATOM 727 O O . ASP A 1 89 ? 25.307 -3.151 -35.139 1.00 96.88 89 ASP A O 1
ATOM 731 N N . THR A 1 90 ? 26.988 -1.835 -35.845 1.00 96.31 90 THR A N 1
ATOM 732 C CA . THR A 1 90 ? 26.978 -0.993 -34.638 1.00 96.31 90 THR A CA 1
ATOM 733 C C . THR A 1 90 ? 25.705 -0.158 -34.510 1.00 96.31 90 THR A C 1
ATOM 735 O O . THR A 1 90 ? 25.191 0.004 -33.407 1.00 96.31 90 THR A O 1
ATOM 738 N N . GLU A 1 91 ? 25.156 0.349 -35.614 1.00 96.75 91 GLU A N 1
ATOM 739 C CA . GLU A 1 91 ? 23.905 1.110 -35.618 1.00 96.75 91 GLU A CA 1
ATOM 740 C C . GLU A 1 91 ? 22.717 0.220 -35.228 1.00 96.75 91 GLU A C 1
ATOM 742 O O . GLU A 1 91 ? 21.867 0.618 -34.424 1.00 96.75 91 GLU A O 1
ATOM 747 N N . ASN A 1 92 ? 22.700 -1.022 -35.717 1.00 97.00 92 ASN A N 1
ATOM 748 C CA . ASN A 1 92 ? 21.719 -2.029 -35.331 1.00 97.00 92 ASN A CA 1
ATOM 749 C C . ASN A 1 92 ? 21.832 -2.392 -33.843 1.00 97.00 92 ASN A C 1
ATOM 751 O O . ASN A 1 92 ? 20.812 -2.477 -33.156 1.00 97.00 92 ASN A O 1
ATOM 755 N N . GLU A 1 93 ? 23.048 -2.572 -33.320 1.00 97.38 93 GLU A N 1
ATOM 756 C CA . GLU A 1 93 ? 23.280 -2.842 -31.895 1.00 97.38 93 GLU A CA 1
ATOM 757 C C . GLU A 1 93 ? 22.805 -1.678 -31.014 1.00 97.38 93 GLU A C 1
ATOM 759 O O . GLU A 1 93 ? 22.077 -1.894 -30.042 1.00 97.38 93 GLU A O 1
ATOM 764 N N . ILE A 1 94 ? 23.136 -0.438 -31.387 1.00 97.25 94 ILE A N 1
ATOM 765 C CA . ILE A 1 94 ? 22.683 0.768 -30.683 1.00 97.25 94 ILE A CA 1
ATOM 766 C C . ILE A 1 94 ? 21.154 0.856 -30.705 1.00 97.25 94 ILE A C 1
ATOM 768 O O . ILE A 1 94 ? 20.533 1.096 -29.668 1.00 97.25 94 ILE A O 1
ATOM 772 N N . SER A 1 95 ? 20.529 0.612 -31.856 1.00 98.06 95 SER A N 1
ATOM 773 C CA . SER A 1 95 ? 19.070 0.633 -31.996 1.00 98.06 95 SER A CA 1
ATOM 774 C C . SER A 1 95 ? 18.395 -0.409 -31.099 1.00 98.06 95 SER A C 1
ATOM 776 O O . SER A 1 95 ? 17.410 -0.112 -30.417 1.00 98.06 95 SER A O 1
ATOM 778 N N . GLN A 1 96 ? 18.956 -1.620 -31.028 1.00 97.75 96 GLN A N 1
ATOM 779 C CA . GLN A 1 96 ? 18.478 -2.667 -30.125 1.00 97.75 96 GLN A CA 1
ATOM 780 C C . GLN A 1 96 ? 18.667 -2.289 -28.652 1.00 97.75 96 GLN A C 1
ATOM 782 O O . GLN A 1 96 ? 17.759 -2.506 -27.846 1.00 97.75 96 GLN A O 1
ATOM 787 N N . LEU A 1 97 ? 19.815 -1.710 -28.289 1.00 98.38 97 LEU A N 1
ATOM 788 C CA . LEU A 1 97 ? 20.096 -1.272 -26.924 1.00 98.38 97 LEU A CA 1
ATOM 789 C C . LEU A 1 97 ? 19.116 -0.181 -26.478 1.00 98.38 97 LEU A C 1
ATOM 791 O O . LEU A 1 97 ? 18.547 -0.272 -25.390 1.00 98.38 97 LEU A O 1
ATOM 795 N N . LEU A 1 98 ? 18.851 0.804 -27.339 1.00 98.31 98 LEU A N 1
ATOM 796 C CA . LEU A 1 98 ? 17.865 1.854 -27.085 1.00 98.31 98 LEU A CA 1
ATOM 797 C C . LEU A 1 98 ? 16.455 1.280 -26.912 1.00 98.31 98 LEU A C 1
ATOM 799 O O . LEU A 1 98 ? 15.740 1.684 -25.996 1.00 98.31 98 LEU A O 1
ATOM 803 N N . ALA A 1 99 ? 16.049 0.317 -27.744 1.00 98.31 99 ALA A N 1
ATOM 804 C CA . ALA A 1 99 ? 14.748 -0.337 -27.616 1.00 98.31 99 ALA A CA 1
ATOM 805 C C . ALA A 1 99 ? 14.608 -1.098 -26.285 1.00 98.31 99 ALA A C 1
ATOM 807 O O . ALA A 1 99 ? 13.587 -0.960 -25.603 1.00 98.31 99 ALA A O 1
ATOM 808 N N . ARG A 1 100 ? 15.642 -1.851 -25.878 1.00 98.25 100 ARG A N 1
ATOM 809 C CA . ARG A 1 100 ? 15.681 -2.554 -24.583 1.00 98.25 100 ARG A CA 1
ATOM 810 C C . ARG A 1 100 ? 15.589 -1.573 -23.418 1.00 98.25 100 ARG A C 1
ATOM 812 O O . ARG A 1 100 ? 14.698 -1.716 -22.586 1.00 98.25 100 ARG A O 1
ATOM 819 N N . HIS A 1 101 ? 16.418 -0.531 -23.423 1.00 98.50 101 HIS A N 1
ATOM 820 C CA . HIS A 1 101 ? 16.412 0.501 -22.388 1.00 98.50 101 HIS A CA 1
ATOM 821 C C . HIS A 1 101 ? 15.059 1.227 -22.298 1.00 98.50 101 HIS A C 1
ATOM 823 O O . HIS A 1 101 ? 14.521 1.422 -21.211 1.00 98.50 101 HIS A O 1
ATOM 829 N N . ASN A 1 102 ? 14.451 1.588 -23.431 1.00 98.50 102 ASN A N 1
ATOM 830 C CA . ASN A 1 102 ? 13.123 2.208 -23.446 1.00 98.50 102 ASN A CA 1
ATOM 831 C C . ASN A 1 102 ? 12.044 1.281 -22.869 1.00 98.50 102 ASN A C 1
ATOM 833 O O . ASN A 1 102 ? 11.165 1.737 -22.133 1.00 98.50 102 ASN A O 1
ATOM 837 N N . ASN A 1 103 ? 12.113 -0.018 -23.168 1.00 98.44 103 ASN A N 1
ATOM 838 C CA . ASN A 1 103 ? 11.205 -0.998 -22.586 1.00 98.44 103 ASN A CA 1
ATOM 839 C C . ASN A 1 103 ? 11.415 -1.143 -21.070 1.00 98.44 103 ASN A C 1
ATOM 841 O O . ASN A 1 103 ? 10.441 -1.130 -20.320 1.00 98.44 103 ASN A O 1
ATOM 845 N N . GLU A 1 104 ? 12.664 -1.214 -20.607 1.00 98.38 104 GLU A N 1
ATOM 846 C CA . GLU A 1 104 ? 12.999 -1.234 -19.178 1.00 98.38 104 GLU A CA 1
ATOM 847 C C . GLU A 1 104 ? 12.469 0.013 -18.465 1.00 98.38 104 GLU A C 1
ATOM 849 O O . GLU A 1 104 ? 11.763 -0.098 -17.463 1.00 98.38 104 GLU A O 1
ATOM 854 N N . MET A 1 105 ? 12.698 1.201 -19.028 1.00 98.50 105 MET A N 1
ATOM 855 C CA . MET A 1 105 ? 12.164 2.463 -18.512 1.00 98.50 105 MET A CA 1
ATOM 856 C C . MET A 1 105 ? 10.635 2.458 -18.433 1.00 98.50 105 MET A C 1
ATOM 858 O O . MET A 1 105 ? 10.067 2.944 -17.452 1.00 98.50 105 MET A O 1
ATOM 862 N N . ARG A 1 106 ? 9.948 1.900 -19.436 1.00 98.62 106 ARG A N 1
ATOM 863 C CA . ARG A 1 106 ? 8.485 1.752 -19.423 1.00 98.62 106 ARG A CA 1
ATOM 864 C C . ARG A 1 106 ? 8.028 0.833 -18.289 1.00 98.62 106 ARG A C 1
ATOM 866 O O . ARG A 1 106 ? 7.149 1.225 -17.525 1.00 98.62 106 ARG A O 1
ATOM 873 N N . ILE A 1 107 ? 8.646 -0.340 -18.148 1.00 98.56 107 ILE A N 1
ATOM 874 C CA . ILE A 1 107 ? 8.323 -1.316 -17.096 1.00 98.56 107 ILE A CA 1
ATOM 875 C C . ILE A 1 107 ? 8.569 -0.714 -15.708 1.00 98.56 107 ILE A C 1
ATOM 877 O O . ILE A 1 107 ? 7.724 -0.837 -14.822 1.00 98.56 107 ILE A O 1
ATOM 881 N N . LEU A 1 108 ? 9.696 -0.026 -15.512 1.00 98.50 108 LEU A N 1
ATOM 882 C CA . LEU A 1 108 ? 10.029 0.616 -14.241 1.00 98.50 108 LEU A CA 1
ATOM 883 C C . LEU A 1 108 ? 9.040 1.730 -13.889 1.00 98.50 108 LEU A C 1
AT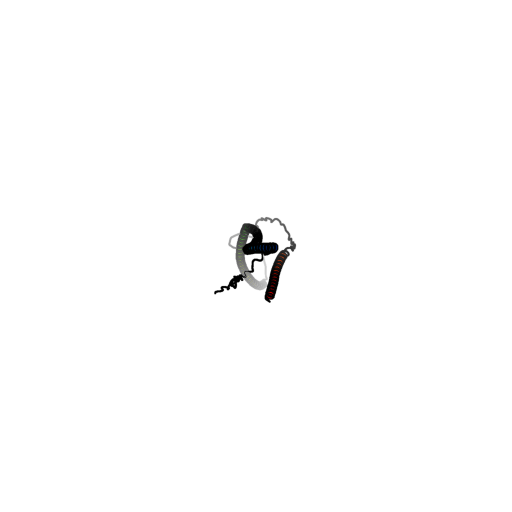OM 885 O O . LEU A 1 108 ? 8.584 1.794 -12.748 1.00 98.50 108 LEU A O 1
ATOM 889 N N . ARG A 1 109 ? 8.647 2.565 -14.859 1.00 98.56 109 ARG A N 1
ATOM 890 C CA . ARG A 1 109 ? 7.610 3.592 -14.662 1.00 98.56 109 ARG A CA 1
ATOM 891 C C . ARG A 1 109 ? 6.262 2.978 -14.293 1.00 98.56 109 ARG A C 1
ATOM 893 O O . ARG A 1 109 ? 5.598 3.474 -13.387 1.00 98.56 109 ARG A O 1
ATOM 900 N N . GLU A 1 110 ? 5.865 1.893 -14.952 1.00 98.44 110 GLU A N 1
ATOM 901 C CA . GLU A 1 110 ? 4.617 1.198 -14.634 1.00 98.44 110 GLU A CA 1
ATOM 902 C C . GLU A 1 110 ? 4.664 0.550 -13.243 1.00 98.44 110 GLU A C 1
ATOM 904 O O . GLU A 1 110 ? 3.711 0.661 -12.472 1.00 98.44 110 GLU A O 1
ATOM 909 N N . ARG A 1 111 ? 5.793 -0.068 -12.877 1.00 98.44 111 ARG A N 1
ATOM 910 C CA . ARG A 1 111 ? 6.003 -0.634 -11.540 1.00 98.44 111 ARG A CA 1
ATOM 911 C C . ARG A 1 111 ? 5.954 0.443 -10.461 1.00 98.44 111 ARG A C 1
ATOM 913 O O . ARG A 1 111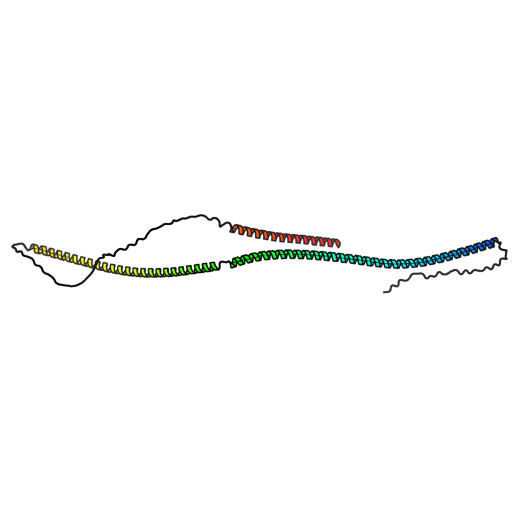 ? 5.315 0.225 -9.434 1.00 98.44 111 ARG A O 1
ATOM 920 N N . LEU A 1 112 ? 6.580 1.595 -10.699 1.00 98.44 112 LEU A N 1
ATOM 921 C CA . LEU A 1 112 ? 6.522 2.747 -9.801 1.00 98.44 112 LEU A CA 1
ATOM 922 C C . LEU A 1 112 ? 5.080 3.230 -9.630 1.00 98.44 112 LEU A C 1
ATOM 924 O O . LEU A 1 112 ? 4.623 3.377 -8.499 1.00 98.44 112 LEU A O 1
ATOM 928 N N . ARG A 1 113 ? 4.343 3.395 -10.734 1.00 98.56 113 ARG A N 1
ATOM 929 C CA . ARG A 1 113 ? 2.931 3.791 -10.703 1.00 98.56 113 ARG A CA 1
ATOM 930 C C . ARG A 1 113 ? 2.086 2.808 -9.886 1.00 98.56 113 ARG A C 1
ATOM 932 O O . ARG A 1 113 ? 1.390 3.232 -8.970 1.00 98.56 113 ARG A O 1
ATOM 939 N N . LYS A 1 114 ? 2.200 1.501 -10.150 1.00 98.50 114 LYS A N 1
ATOM 940 C CA . LYS A 1 114 ? 1.488 0.456 -9.390 1.00 98.50 114 LYS A CA 1
ATOM 941 C C . LYS A 1 114 ? 1.869 0.466 -7.908 1.00 98.50 114 LYS A C 1
ATOM 943 O O . LYS A 1 114 ? 1.014 0.242 -7.057 1.00 98.50 114 LYS A O 1
ATOM 948 N N . SER A 1 115 ? 3.140 0.711 -7.587 1.00 98.25 115 SER A N 1
ATOM 949 C CA . SER A 1 115 ? 3.604 0.814 -6.199 1.00 98.25 115 SER A CA 1
ATOM 950 C C . SER A 1 115 ? 2.976 2.009 -5.482 1.00 98.25 115 SER A C 1
ATOM 952 O O . SER A 1 115 ? 2.456 1.845 -4.386 1.00 98.25 115 SER A O 1
ATOM 954 N N . GLN A 1 116 ? 2.957 3.181 -6.120 1.00 98.38 116 GLN A N 1
ATOM 955 C CA . GLN A 1 116 ? 2.349 4.396 -5.567 1.00 98.38 116 GLN A CA 1
ATOM 956 C C . GLN A 1 116 ? 0.827 4.273 -5.418 1.00 98.38 116 GLN A C 1
ATOM 958 O O . GLN A 1 116 ? 0.249 4.757 -4.450 1.00 98.38 116 GLN A O 1
ATOM 963 N N . GLU A 1 117 ? 0.149 3.618 -6.362 1.00 98.19 117 GLU A N 1
ATOM 964 C CA . GLU A 1 117 ? -1.288 3.347 -6.255 1.00 98.19 117 GLU A CA 1
ATOM 965 C C . GLU A 1 117 ? -1.596 2.426 -5.064 1.00 98.19 117 GLU A C 1
ATOM 967 O O . GLU A 1 117 ? -2.530 2.701 -4.307 1.00 98.19 117 GLU A O 1
ATOM 972 N N . LYS A 1 118 ? -0.779 1.384 -4.848 1.00 98.31 118 LYS A N 1
ATOM 973 C CA . LYS A 1 118 ? -0.878 0.509 -3.669 1.00 98.31 118 LYS A CA 1
ATOM 974 C C . LYS A 1 118 ? -0.623 1.270 -2.372 1.00 98.31 118 LYS A C 1
ATOM 976 O O . LYS A 1 118 ? -1.408 1.121 -1.444 1.00 98.31 118 LYS A O 1
ATOM 981 N N . GLU A 1 119 ? 0.417 2.097 -2.333 1.00 97.94 119 GLU A N 1
ATOM 982 C CA . GLU A 1 119 ? 0.759 2.939 -1.181 1.00 97.94 119 GLU A CA 1
ATOM 983 C C . GLU A 1 119 ? -0.408 3.860 -0.799 1.00 97.94 119 GLU A C 1
ATOM 985 O O . GLU A 1 119 ? -0.879 3.823 0.337 1.00 97.94 119 GLU A O 1
ATOM 990 N N . ARG A 1 120 ? -0.978 4.586 -1.769 1.00 98.44 120 ARG A N 1
ATOM 991 C CA . ARG A 1 120 ? -2.162 5.434 -1.543 1.00 98.44 120 ARG A CA 1
ATOM 992 C C . ARG A 1 120 ? -3.378 4.631 -1.085 1.00 98.44 120 ARG A C 1
ATOM 994 O O . ARG A 1 120 ? -4.170 5.115 -0.285 1.00 98.44 120 ARG A O 1
ATOM 1001 N N . ALA A 1 121 ? -3.579 3.418 -1.603 1.00 98.31 121 ALA A N 1
ATOM 1002 C CA . ALA A 1 121 ? -4.674 2.558 -1.158 1.00 98.31 121 ALA A CA 1
ATOM 1003 C C . ALA A 1 121 ? -4.485 2.099 0.296 1.00 98.31 121 ALA A C 1
ATOM 1005 O O . ALA A 1 121 ? -5.445 2.106 1.064 1.00 98.31 121 ALA A O 1
ATOM 1006 N N . THR A 1 122 ? -3.262 1.737 0.690 1.00 98.00 122 THR A N 1
ATOM 1007 C CA . THR A 1 122 ? -2.947 1.382 2.080 1.00 98.00 122 THR A CA 1
ATOM 1008 C C . THR A 1 122 ? -3.033 2.577 3.020 1.00 98.00 122 THR A C 1
ATOM 1010 O O . THR A 1 122 ? -3.539 2.421 4.123 1.00 98.00 122 THR A O 1
ATOM 1013 N N . GLU A 1 123 ? -2.626 3.766 2.576 1.00 98.12 123 GLU A N 1
ATOM 1014 C CA . GLU A 1 123 ? -2.734 5.008 3.345 1.00 98.12 123 GLU A CA 1
ATOM 1015 C C . GLU A 1 123 ? -4.199 5.368 3.626 1.00 98.12 123 GLU A C 1
ATOM 1017 O O . GLU A 1 123 ? -4.549 5.689 4.758 1.00 98.12 123 GLU A O 1
ATOM 1022 N N . ARG A 1 124 ? -5.090 5.226 2.631 1.00 98.38 124 ARG A N 1
ATOM 1023 C CA . ARG A 1 124 ? -6.538 5.405 2.841 1.00 98.38 124 ARG A CA 1
ATOM 1024 C C . ARG A 1 124 ? -7.095 4.413 3.861 1.00 98.38 124 ARG A C 1
ATOM 1026 O O . ARG A 1 124 ? -7.745 4.836 4.805 1.00 98.38 124 ARG A O 1
ATOM 1033 N N . ARG A 1 125 ? -6.778 3.120 3.721 1.00 98.25 125 ARG A N 1
ATOM 1034 C CA . ARG A 1 125 ? -7.218 2.089 4.681 1.00 98.25 125 ARG A CA 1
ATOM 1035 C C . ARG A 1 125 ? -6.692 2.344 6.091 1.00 98.25 125 ARG A C 1
ATOM 1037 O O . ARG A 1 125 ? -7.411 2.109 7.054 1.00 98.25 125 ARG A O 1
ATOM 1044 N N . LEU A 1 126 ? -5.447 2.806 6.212 1.00 98.38 126 LEU A N 1
ATOM 1045 C CA . LEU A 1 126 ? -4.861 3.175 7.496 1.00 98.38 126 LEU A CA 1
ATOM 1046 C C . LEU A 1 126 ? -5.644 4.327 8.126 1.00 98.38 126 LEU A C 1
ATOM 1048 O O . LEU A 1 126 ? -6.019 4.229 9.287 1.00 98.38 126 LEU A O 1
ATOM 1052 N N . LYS A 1 127 ? -5.954 5.366 7.347 1.00 98.56 127 LYS A N 1
ATOM 1053 C CA . LYS A 1 127 ? -6.753 6.499 7.813 1.00 98.56 127 LYS A CA 1
ATOM 1054 C C . LYS A 1 127 ? -8.157 6.079 8.260 1.00 98.56 127 LYS A C 1
ATOM 1056 O O . LYS A 1 127 ? -8.594 6.488 9.330 1.00 98.56 127 LYS A O 1
ATOM 1061 N N . ASP A 1 128 ? -8.836 5.233 7.487 1.00 98.38 128 ASP A N 1
ATOM 1062 C CA . ASP A 1 128 ? -10.162 4.720 7.853 1.00 98.38 128 ASP A CA 1
ATOM 1063 C C . ASP A 1 128 ? -10.104 3.930 9.176 1.00 98.38 128 ASP A C 1
ATOM 1065 O O . ASP A 1 128 ? -10.925 4.140 10.071 1.00 98.38 128 ASP A O 1
ATOM 1069 N N . ALA A 1 129 ? -9.080 3.086 9.345 1.00 98.19 129 ALA A N 1
ATOM 1070 C CA . ALA A 1 129 ? -8.848 2.339 10.581 1.00 98.19 129 ALA A CA 1
ATOM 1071 C C . ALA A 1 129 ? -8.491 3.249 11.773 1.00 98.19 129 ALA A C 1
ATOM 1073 O O . ALA A 1 129 ? -8.921 2.994 12.899 1.00 98.19 129 ALA A O 1
ATOM 1074 N N . GLU A 1 130 ? -7.725 4.321 11.556 1.00 98.25 130 GLU A N 1
ATOM 1075 C CA . GLU A 1 130 ? -7.419 5.331 12.576 1.00 98.25 130 GLU A CA 1
ATOM 1076 C C . GLU A 1 130 ? -8.675 6.099 13.012 1.00 98.25 130 GLU A C 1
ATOM 1078 O O . GLU A 1 130 ? -8.883 6.304 14.213 1.00 98.25 130 GLU A O 1
ATOM 1083 N N . ASP A 1 131 ? -9.546 6.459 12.068 1.00 98.38 131 ASP A N 1
ATOM 1084 C CA . ASP A 1 131 ? -10.826 7.113 12.342 1.00 98.38 131 ASP A CA 1
ATOM 1085 C C . ASP A 1 131 ? -11.771 6.189 13.131 1.00 98.38 131 ASP A C 1
ATOM 1087 O O . ASP A 1 131 ? -12.402 6.612 14.106 1.00 98.38 131 ASP A O 1
ATOM 1091 N N . GLU A 1 132 ? -11.855 4.907 12.771 1.00 98.25 132 GLU A N 1
ATOM 1092 C CA . GLU A 1 132 ? -12.594 3.897 13.540 1.00 98.25 132 GLU A CA 1
ATOM 1093 C C . GLU A 1 132 ? -12.014 3.697 14.941 1.00 98.25 132 GLU A C 1
ATOM 1095 O O . GLU A 1 132 ? -12.755 3.652 15.931 1.00 98.25 132 GLU A O 1
ATOM 1100 N N . LEU A 1 133 ? -10.688 3.639 15.062 1.00 98.25 133 LEU A N 1
ATOM 1101 C CA . LEU A 1 133 ? -10.008 3.553 16.349 1.00 98.25 133 LEU A CA 1
ATOM 1102 C C . LEU A 1 133 ? -10.316 4.778 17.216 1.00 98.25 133 LEU A C 1
ATOM 1104 O O . LEU A 1 133 ? -10.544 4.650 18.419 1.00 98.25 133 LEU A O 1
ATOM 1108 N N . TYR A 1 134 ? -10.353 5.971 16.627 1.00 98.50 134 TYR A N 1
ATOM 1109 C CA . TYR A 1 134 ? -10.744 7.186 17.329 1.00 98.50 134 TYR A CA 1
ATOM 1110 C C . TYR A 1 134 ? -12.202 7.108 17.808 1.00 98.50 134 TYR A C 1
ATOM 1112 O O . TYR A 1 134 ? -12.478 7.324 18.993 1.00 98.50 134 TYR A O 1
ATOM 1120 N N . ARG A 1 135 ? -13.143 6.715 16.939 1.00 98.31 135 ARG A N 1
ATOM 1121 C CA . ARG A 1 135 ? -14.563 6.541 17.305 1.00 98.31 135 ARG A CA 1
ATOM 1122 C C . ARG A 1 135 ? -14.734 5.524 18.432 1.00 98.31 135 ARG A C 1
ATOM 1124 O O . ARG A 1 135 ? -15.359 5.832 19.444 1.00 98.31 135 ARG A O 1
ATOM 1131 N N . THR A 1 136 ? -14.132 4.346 18.314 1.00 97.56 136 THR A N 1
ATOM 1132 C CA . THR A 1 136 ? -14.217 3.294 19.339 1.00 97.56 136 THR A CA 1
ATOM 1133 C C . THR A 1 136 ? -13.582 3.726 20.657 1.00 97.56 136 THR A C 1
ATOM 1135 O O . THR A 1 136 ? -14.191 3.529 21.707 1.00 97.56 136 THR A O 1
ATOM 1138 N N . LYS A 1 137 ? -12.427 4.406 20.635 1.00 98.19 137 LYS A N 1
ATOM 1139 C CA . LYS A 1 137 ? -11.817 4.995 21.839 1.00 98.19 137 LYS A CA 1
ATOM 1140 C C . LYS A 1 137 ? -12.738 6.008 22.510 1.00 98.19 137 LYS A C 1
ATOM 1142 O O . LYS A 1 137 ? -12.879 5.966 23.729 1.00 98.19 137 LYS A O 1
ATOM 1147 N N . THR A 1 138 ? -13.383 6.896 21.753 1.00 97.94 138 THR A N 1
ATOM 1148 C CA . THR A 1 138 ? -14.314 7.875 22.343 1.00 97.94 138 THR A CA 1
ATOM 1149 C C . THR A 1 138 ? -15.542 7.202 22.960 1.00 97.94 138 THR A C 1
ATOM 1151 O O . THR A 1 138 ? -15.958 7.584 24.053 1.00 97.94 138 THR A O 1
ATOM 1154 N N . VAL A 1 139 ? -16.100 6.167 22.321 1.00 97.50 139 VAL A N 1
ATOM 1155 C CA . VAL A 1 139 ? -17.196 5.363 22.892 1.00 97.50 139 VAL A CA 1
ATOM 1156 C C . VAL A 1 139 ? -16.736 4.640 24.155 1.00 97.50 139 VAL A C 1
ATOM 1158 O O . VAL A 1 139 ? -17.417 4.702 25.175 1.00 97.50 139 VAL A O 1
ATOM 1161 N N . LEU A 1 140 ? -15.558 4.020 24.126 1.00 96.50 140 LEU A N 1
ATOM 1162 C CA . LEU A 1 140 ? -14.978 3.332 25.274 1.00 96.50 140 LEU A CA 1
ATOM 1163 C C . LEU A 1 140 ? -14.751 4.291 26.443 1.00 96.50 140 LEU A C 1
ATOM 1165 O O . LEU A 1 140 ? -15.115 3.961 27.564 1.00 96.50 140 LEU A O 1
ATOM 1169 N N . GLN A 1 141 ? -14.236 5.496 26.198 1.00 96.94 141 GLN A N 1
ATOM 1170 C CA . GLN A 1 141 ? -14.096 6.525 27.232 1.00 96.94 141 GLN A CA 1
ATOM 1171 C C . GLN A 1 141 ? -15.450 6.931 27.825 1.00 96.94 141 GLN A C 1
ATOM 1173 O O . GLN A 1 141 ? -15.558 7.102 29.037 1.00 96.94 141 GLN A O 1
ATOM 1178 N N . LYS A 1 142 ? -16.498 7.069 27.002 1.00 95.06 142 LYS A N 1
ATOM 1179 C CA . LYS A 1 142 ? -17.860 7.345 27.491 1.00 95.06 142 LYS A CA 1
ATOM 1180 C C . LYS A 1 142 ? -18.392 6.195 28.346 1.00 95.06 142 LYS A C 1
ATOM 1182 O O . LYS A 1 142 ? -18.892 6.443 29.436 1.00 95.06 142 LYS A O 1
ATOM 1187 N N . LEU A 1 143 ? -18.247 4.949 27.894 1.00 92.12 143 LEU A N 1
ATOM 1188 C CA . LEU A 1 143 ? -18.654 3.764 28.653 1.00 92.12 143 LEU A CA 1
ATOM 1189 C C . LEU A 1 143 ? -17.861 3.617 29.953 1.00 92.12 143 LEU A C 1
ATOM 1191 O O . LEU A 1 143 ? -18.441 3.275 30.976 1.00 92.12 143 LEU A O 1
ATOM 1195 N N . GLN A 1 144 ? -16.561 3.917 29.935 1.00 92.19 144 GLN A N 1
ATOM 1196 C CA . GLN A 1 144 ? -15.726 3.946 31.132 1.00 92.19 144 GLN A CA 1
ATOM 1197 C C . GLN A 1 144 ? -16.229 4.987 32.127 1.00 92.19 144 GLN A C 1
ATOM 1199 O O . GLN A 1 144 ? -16.415 4.639 33.289 1.00 92.19 144 GLN A O 1
ATOM 1204 N N . LYS A 1 145 ? -16.524 6.215 31.677 1.00 89.88 145 LYS A N 1
ATOM 1205 C CA . LYS A 1 145 ? -17.128 7.256 32.523 1.00 89.88 145 LYS A CA 1
ATOM 1206 C C . LYS A 1 145 ? -18.455 6.794 33.112 1.00 89.88 145 LYS A C 1
ATOM 1208 O O . LYS A 1 145 ? -18.577 6.769 34.322 1.00 89.88 145 LYS A O 1
ATOM 1213 N N . LEU A 1 146 ? -19.381 6.292 32.293 1.00 86.62 146 LEU A N 1
ATOM 1214 C CA . LEU A 1 146 ? -20.653 5.740 32.778 1.00 86.62 146 LEU A CA 1
ATOM 1215 C C . LEU A 1 146 ? -20.457 4.568 33.749 1.00 86.62 146 LEU A C 1
ATOM 1217 O O . LEU A 1 146 ? -21.244 4.396 34.670 1.00 86.62 146 LEU A O 1
ATOM 1221 N N . SER A 1 147 ? -19.429 3.741 33.543 1.00 82.69 147 SER A N 1
ATOM 1222 C CA . SER A 1 147 ? -19.116 2.620 34.431 1.00 82.69 147 SER A CA 1
ATOM 1223 C C . SER A 1 147 ? -18.512 3.063 35.762 1.00 82.69 147 SER A C 1
ATOM 1225 O O . SER A 1 147 ? -18.788 2.427 36.775 1.00 82.69 147 SER A O 1
ATOM 1227 N N . ALA A 1 148 ? -17.726 4.141 35.756 1.00 81.50 148 ALA A N 1
ATOM 1228 C CA . ALA A 1 148 ? -17.158 4.763 36.946 1.00 81.50 148 ALA A CA 1
ATOM 1229 C C . ALA A 1 148 ? -18.218 5.569 37.714 1.00 81.50 148 ALA A C 1
ATOM 1231 O O . ALA A 1 148 ? -18.253 5.509 38.937 1.00 81.50 148 ALA A O 1
ATOM 1232 N N . ASP A 1 149 ? -19.128 6.226 36.990 1.00 76.19 149 ASP A N 1
ATOM 1233 C CA . ASP A 1 149 ? -20.282 6.968 37.509 1.00 76.19 149 ASP A CA 1
ATOM 1234 C C . ASP A 1 149 ? -21.443 6.051 37.921 1.00 76.19 149 ASP A C 1
ATOM 1236 O O . ASP A 1 149 ? -22.475 6.530 38.391 1.00 76.19 149 ASP A O 1
ATOM 1240 N N . LYS A 1 150 ? -21.305 4.721 37.786 1.00 66.19 150 LYS A N 1
ATOM 1241 C CA . LYS A 1 150 ? -22.265 3.790 38.387 1.00 66.19 150 LYS A CA 1
ATOM 1242 C C . LYS A 1 150 ? -22.337 4.124 39.861 1.00 66.19 150 LYS A C 1
ATOM 1244 O O . LYS A 1 150 ? -21.321 4.045 40.546 1.00 66.19 150 LYS A O 1
ATOM 1249 N N . HIS A 1 151 ? -23.543 4.440 40.316 1.00 63.03 151 HIS A N 1
ATOM 1250 C CA . HIS A 1 151 ? -23.934 4.754 41.680 1.00 63.03 151 HIS A CA 1
ATOM 1251 C C . HIS A 1 151 ? -23.591 3.630 42.682 1.00 63.03 151 HIS A C 1
ATOM 1253 O O . HIS A 1 151 ? -24.456 3.058 43.333 1.00 63.03 151 HIS A O 1
ATOM 1259 N N . LEU A 1 152 ? -22.319 3.258 42.813 1.00 60.16 152 LEU A N 1
ATOM 1260 C CA . LEU A 1 152 ? -21.797 2.302 43.781 1.00 60.16 152 LEU A CA 1
ATOM 1261 C C . LEU A 1 152 ? -22.081 2.802 45.196 1.00 60.16 152 LEU A C 1
ATOM 1263 O O . LEU A 1 152 ? -2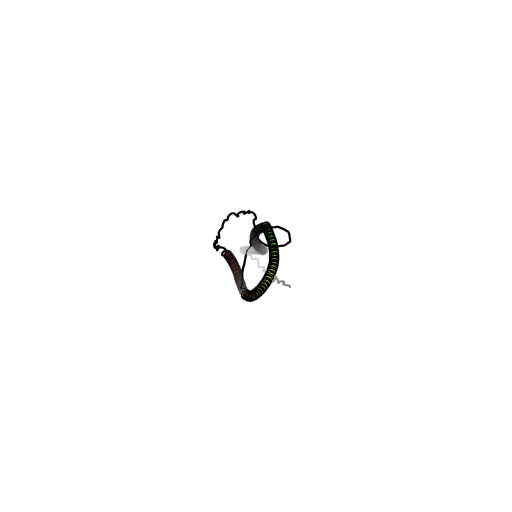2.415 1.999 46.064 1.00 60.16 152 LEU A O 1
ATOM 1267 N N . ALA A 1 153 ? -22.032 4.124 45.391 1.00 60.25 153 ALA A N 1
ATOM 1268 C CA . ALA A 1 153 ? -22.497 4.782 46.602 1.00 60.25 153 ALA A CA 1
ATOM 1269 C C . ALA A 1 153 ? -23.998 4.541 46.833 1.00 60.25 153 ALA A C 1
ATOM 1271 O O . ALA A 1 153 ? -24.351 4.000 47.874 1.00 60.25 153 ALA A O 1
ATOM 1272 N N . GLU A 1 154 ? -24.873 4.816 45.857 1.00 72.00 154 GLU A N 1
ATOM 1273 C CA . GLU A 1 154 ? -26.322 4.608 46.035 1.00 72.00 154 GLU A CA 1
ATOM 1274 C C . GLU A 1 154 ? -26.685 3.130 46.159 1.00 72.00 154 GLU A C 1
ATOM 1276 O O . GLU A 1 154 ? -27.550 2.783 46.951 1.00 72.00 154 GLU A O 1
ATOM 1281 N N . ARG A 1 155 ? -25.996 2.225 45.457 1.00 76.38 155 ARG A N 1
ATOM 1282 C CA . ARG A 1 155 ? -26.157 0.778 45.640 1.00 76.38 155 ARG A CA 1
ATOM 1283 C C . ARG A 1 155 ? -25.737 0.365 47.047 1.00 76.38 155 ARG A C 1
ATOM 1285 O O . ARG A 1 155 ? -26.423 -0.445 47.659 1.00 76.38 155 ARG A O 1
ATOM 1292 N N . GLY A 1 156 ? -24.637 0.911 47.566 1.00 78.44 156 GLY A N 1
ATOM 1293 C CA . GLY A 1 156 ? -24.194 0.689 48.941 1.00 78.44 156 GLY A CA 1
ATOM 1294 C C . GLY A 1 156 ? -25.175 1.252 49.973 1.00 78.44 156 GLY A C 1
ATOM 1295 O O . GLY A 1 156 ? -25.466 0.595 50.968 1.00 78.44 156 GLY A O 1
ATOM 1296 N N . GLU A 1 157 ? -25.731 2.437 49.737 1.00 85.00 157 GLU A N 1
ATOM 1297 C CA . GLU A 1 157 ? -26.748 3.057 50.591 1.00 85.00 157 GLU A CA 1
ATOM 1298 C C . GLU A 1 157 ? -28.085 2.318 50.543 1.00 85.00 157 GLU A C 1
ATOM 1300 O O . GLU A 1 157 ? -28.692 2.089 51.586 1.00 85.00 157 GLU A O 1
ATOM 1305 N N . LEU A 1 158 ? -28.532 1.894 49.362 1.00 86.38 158 LEU A N 1
ATOM 1306 C CA . LEU A 1 158 ? -29.717 1.060 49.183 1.00 86.38 158 LEU A CA 1
ATOM 1307 C C . LEU A 1 158 ? -29.523 -0.308 49.838 1.00 86.38 158 LEU A C 1
ATOM 1309 O O . LEU A 1 158 ? -30.424 -0.764 50.530 1.00 86.38 158 LEU A O 1
ATOM 1313 N N . ALA A 1 159 ? -28.344 -0.923 49.710 1.00 87.81 159 ALA A N 1
ATOM 1314 C CA . ALA A 1 159 ? -28.018 -2.166 50.407 1.00 87.81 159 ALA A CA 1
ATOM 1315 C C . ALA A 1 159 ? -28.033 -1.986 51.933 1.00 87.81 159 ALA A C 1
ATOM 1317 O O . ALA A 1 159 ? -28.591 -2.821 52.637 1.00 87.81 159 ALA A O 1
ATOM 1318 N N . LYS A 1 160 ? -27.495 -0.874 52.457 1.00 90.69 160 LYS A N 1
ATOM 1319 C CA . LYS A 1 160 ? -27.585 -0.537 53.889 1.00 90.69 160 LYS A CA 1
ATOM 1320 C C . LYS A 1 160 ? -29.032 -0.321 54.340 1.00 90.69 160 LYS A C 1
ATOM 1322 O O . LYS A 1 160 ? -29.408 -0.816 55.398 1.00 90.69 160 LYS A O 1
ATOM 1327 N N . LYS A 1 161 ? -29.846 0.397 53.556 1.00 93.00 161 LYS A N 1
ATOM 1328 C CA . LYS A 1 161 ? -31.278 0.610 53.839 1.00 93.00 161 LYS A CA 1
ATOM 1329 C C . LYS A 1 161 ? -32.053 -0.706 53.829 1.00 93.00 161 LYS A C 1
ATOM 1331 O O . LYS A 1 161 ? -32.886 -0.912 54.703 1.00 93.00 161 LYS A O 1
ATOM 1336 N N . LEU A 1 162 ? -31.752 -1.588 52.879 1.00 93.12 162 LEU A N 1
ATOM 1337 C CA . LEU A 1 162 ? -32.350 -2.913 52.771 1.00 93.12 162 LEU A CA 1
ATOM 1338 C C . LEU A 1 162 ? -31.967 -3.777 53.977 1.00 93.12 162 LEU A C 1
ATOM 1340 O O . LEU A 1 162 ? -32.859 -4.257 54.661 1.00 93.12 162 LEU A O 1
ATOM 1344 N N . ALA A 1 163 ? -30.680 -3.858 54.326 1.00 94.31 163 ALA A N 1
ATOM 1345 C CA . ALA A 1 163 ? -30.220 -4.592 55.507 1.00 94.31 163 ALA A CA 1
ATOM 1346 C C . ALA A 1 163 ? -30.831 -4.051 56.815 1.00 94.31 163 ALA A C 1
ATOM 1348 O O . ALA A 1 163 ? -31.198 -4.813 57.707 1.00 94.31 163 ALA A O 1
ATOM 1349 N N . TYR A 1 164 ? -30.981 -2.727 56.935 1.00 96.00 164 TYR A N 1
ATOM 1350 C CA . TYR A 1 164 ? -31.666 -2.113 58.075 1.00 96.00 164 TYR A CA 1
ATOM 1351 C C . TYR A 1 164 ? -33.155 -2.486 58.121 1.00 96.00 164 TYR A C 1
ATOM 1353 O O . TYR A 1 164 ? -33.673 -2.809 59.189 1.00 96.00 164 TYR A O 1
ATOM 1361 N N . ALA A 1 165 ? -33.844 -2.457 56.978 1.00 94.75 165 ALA A N 1
ATOM 1362 C CA . ALA A 1 165 ? -35.244 -2.855 56.882 1.00 94.75 165 ALA A CA 1
ATOM 1363 C C . ALA A 1 165 ? -35.438 -4.346 57.206 1.00 94.75 165 ALA A C 1
ATOM 1365 O O . ALA A 1 165 ? -36.349 -4.676 57.962 1.00 94.75 165 ALA A O 1
ATOM 1366 N N . GLU A 1 166 ? -34.560 -5.222 56.713 1.00 94.69 166 GLU A N 1
ATOM 1367 C CA . GLU A 1 166 ? -34.544 -6.654 57.037 1.00 94.69 166 GLU A CA 1
ATOM 1368 C C . GLU A 1 166 ? -34.327 -6.888 58.535 1.00 94.69 166 GLU A C 1
ATOM 1370 O O . GLU A 1 166 ? -35.095 -7.619 59.151 1.00 94.69 166 GLU A O 1
ATOM 1375 N N . SER A 1 167 ? -33.358 -6.207 59.157 1.00 96.31 167 SER A N 1
ATOM 1376 C CA . SER A 1 167 ? -33.129 -6.304 60.606 1.00 96.31 167 SER A CA 1
ATOM 1377 C C . SER A 1 167 ? -34.337 -5.821 61.416 1.00 96.31 167 SER A C 1
ATOM 1379 O O . SER A 1 167 ? -34.734 -6.472 62.381 1.00 96.31 167 SER A O 1
ATOM 1381 N N . ARG A 1 168 ? -34.969 -4.710 61.012 1.00 97.31 168 ARG A N 1
ATOM 1382 C CA . ARG A 1 168 ? -36.198 -4.218 61.654 1.00 97.31 168 ARG A CA 1
ATOM 1383 C C . ARG A 1 168 ? -37.360 -5.194 61.508 1.00 97.31 168 ARG A C 1
ATOM 1385 O O . ARG A 1 168 ? -38.145 -5.333 62.448 1.00 97.31 168 ARG A O 1
ATOM 1392 N N . LEU A 1 169 ? -37.481 -5.828 60.344 1.00 95.88 169 LEU A N 1
ATOM 1393 C CA . LEU A 1 169 ? -38.484 -6.852 60.090 1.00 95.88 169 LEU A CA 1
ATOM 1394 C C . LEU A 1 169 ? -38.230 -8.065 60.987 1.00 95.88 169 LEU A C 1
ATOM 1396 O O . LEU A 1 169 ? -39.140 -8.475 61.699 1.00 95.88 169 LEU A O 1
ATOM 1400 N N . GLU A 1 170 ? -36.994 -8.558 61.050 1.00 96.44 170 GLU A N 1
ATOM 1401 C CA . GLU A 1 170 ? -36.614 -9.700 61.884 1.00 96.44 170 GLU A CA 1
ATOM 1402 C C . GLU A 1 170 ? -36.897 -9.447 63.377 1.00 96.44 170 GLU A C 1
ATOM 1404 O O . GLU A 1 170 ? -37.437 -10.310 64.071 1.00 96.44 170 GLU A O 1
ATOM 1409 N N . ASP A 1 171 ? -36.610 -8.243 63.880 1.00 96.94 171 ASP A N 1
ATOM 1410 C CA . ASP A 1 171 ? -36.946 -7.849 65.253 1.00 96.94 171 ASP A CA 1
ATOM 1411 C C . ASP A 1 171 ? -38.461 -7.805 65.491 1.00 96.94 171 ASP A C 1
ATOM 1413 O O . ASP A 1 171 ? -38.949 -8.217 66.550 1.00 96.94 171 ASP A O 1
ATOM 1417 N N . SER A 1 172 ? -39.228 -7.323 64.507 1.00 95.62 172 SER A N 1
ATOM 1418 C CA . SER A 1 172 ? -40.690 -7.317 64.584 1.00 95.62 172 SER A CA 1
ATOM 1419 C C . SER A 1 172 ? -41.269 -8.733 64.556 1.00 95.62 172 SER A C 1
ATOM 1421 O O . SER A 1 172 ? -42.159 -9.034 65.347 1.00 95.62 172 SER A O 1
ATOM 1423 N N . GLU A 1 173 ? -40.710 -9.634 63.746 1.00 96.38 173 GLU A N 1
ATOM 1424 C CA . GLU A 1 173 ? -41.097 -11.044 63.690 1.00 96.38 173 GLU A CA 1
ATOM 1425 C C . GLU A 1 173 ? -40.782 -11.770 64.999 1.00 96.38 173 GLU A C 1
ATOM 1427 O O . GLU A 1 173 ? -41.607 -12.540 65.491 1.00 96.38 173 GLU A O 1
ATOM 1432 N N . LYS A 1 174 ? -39.615 -11.508 65.604 1.00 97.00 174 LYS A N 1
ATOM 1433 C CA . LYS A 1 174 ? -39.275 -12.020 66.943 1.00 97.00 174 LYS A CA 1
ATOM 1434 C C . LYS A 1 174 ? -40.293 -11.542 67.975 1.00 97.00 174 LYS A C 1
ATOM 1436 O O . LYS A 1 174 ? -40.821 -12.349 68.736 1.00 97.00 174 LYS A O 1
ATOM 1441 N N . ARG A 1 175 ? -40.641 -10.252 67.947 1.00 97.12 175 ARG A N 1
ATOM 1442 C CA . ARG A 1 175 ? -41.634 -9.676 68.860 1.00 97.12 175 ARG A CA 1
ATOM 1443 C C . ARG A 1 175 ? -43.031 -10.266 68.659 1.00 97.12 175 ARG A C 1
ATOM 1445 O O . ARG A 1 175 ? -43.717 -10.508 69.647 1.00 97.12 175 ARG A O 1
ATOM 1452 N N . ILE A 1 176 ? -43.442 -10.515 67.417 1.00 96.69 176 ILE A N 1
ATOM 1453 C CA . ILE A 1 176 ? -44.709 -11.191 67.105 1.00 96.69 176 ILE A CA 1
ATOM 1454 C C . ILE A 1 176 ? -44.698 -12.607 67.685 1.00 96.69 176 ILE A C 1
ATOM 1456 O O . ILE A 1 176 ? -45.597 -12.937 68.452 1.00 96.69 176 ILE A O 1
ATOM 1460 N N . LYS A 1 177 ? -43.647 -13.395 67.430 1.00 97.31 177 LYS A N 1
ATOM 1461 C CA . LYS A 1 177 ? -43.511 -14.762 67.967 1.00 97.31 177 LYS A CA 1
ATOM 1462 C C . LYS A 1 177 ? -43.563 -14.802 69.497 1.00 97.31 177 LYS A C 1
ATOM 1464 O O . LYS A 1 177 ? -44.159 -15.709 70.075 1.00 97.31 177 LYS A O 1
ATOM 1469 N N . ASP A 1 178 ? -42.951 -13.833 70.172 1.00 96.94 178 ASP A N 1
ATOM 1470 C CA . ASP A 1 178 ? -42.998 -13.748 71.635 1.00 96.94 178 ASP A CA 1
ATOM 1471 C C . ASP A 1 178 ? -44.395 -13.374 72.147 1.00 96.94 178 ASP A C 1
ATOM 1473 O O . ASP A 1 178 ? -44.867 -13.933 73.140 1.00 96.94 178 ASP A O 1
ATOM 1477 N N . LEU A 1 179 ? -45.089 -12.455 71.469 1.00 96.12 179 LEU A N 1
ATOM 1478 C CA . LEU A 1 179 ? -46.474 -12.105 71.793 1.00 96.12 179 LEU A CA 1
ATOM 1479 C C . LEU A 1 179 ? -47.430 -13.278 71.555 1.00 96.12 179 LEU A C 1
ATOM 1481 O O . LEU A 1 179 ? -48.285 -13.525 72.402 1.00 96.12 179 LEU A O 1
ATOM 1485 N N . GLU A 1 180 ? -47.262 -14.028 70.467 1.00 95.44 180 GLU A N 1
ATOM 1486 C CA . GLU A 1 180 ? -48.035 -15.239 70.170 1.00 95.44 180 GLU A CA 1
ATOM 1487 C C . GLU A 1 180 ? -47.878 -16.285 71.277 1.00 95.44 180 GLU A C 1
ATOM 1489 O O . GLU A 1 180 ? -48.876 -16.751 71.825 1.00 95.44 180 GLU A O 1
ATOM 1494 N N . LYS A 1 181 ? -46.638 -16.580 71.695 1.00 96.56 181 LYS A N 1
ATOM 1495 C CA . LYS A 1 181 ? -46.368 -17.492 72.822 1.00 96.56 181 LYS A CA 1
ATOM 1496 C C . LYS A 1 181 ? -46.997 -17.004 74.124 1.00 96.56 181 LYS A C 1
ATOM 1498 O O . LYS A 1 181 ? -47.583 -17.791 74.864 1.00 96.56 181 LYS A O 1
ATOM 1503 N N . ASN A 1 182 ? -46.887 -15.709 74.425 1.00 95.75 182 ASN A N 1
ATOM 1504 C CA . ASN A 1 182 ? -47.499 -15.132 75.622 1.00 95.75 182 ASN A CA 1
ATOM 1505 C C . ASN A 1 182 ? -49.027 -15.243 75.588 1.00 95.75 182 ASN A C 1
ATOM 1507 O O . ASN A 1 182 ? -49.642 -15.549 76.610 1.00 95.75 182 ASN A O 1
ATOM 1511 N N . LEU A 1 183 ? -49.638 -15.023 74.423 1.00 95.12 183 LEU A N 1
ATOM 1512 C CA . LEU A 1 183 ? -51.077 -15.147 74.226 1.00 95.12 183 LEU A CA 1
ATOM 1513 C C . LEU A 1 183 ? -51.525 -16.604 74.375 1.00 95.12 183 LEU A C 1
ATOM 1515 O O . LEU A 1 183 ? -52.512 -16.857 75.060 1.00 95.12 183 LEU A O 1
ATOM 1519 N N . GLU A 1 184 ? -50.776 -17.562 73.832 1.00 95.62 184 GLU A N 1
ATOM 1520 C CA . GLU A 1 184 ? -51.042 -18.994 73.995 1.00 95.62 184 GLU A CA 1
ATOM 1521 C C . GLU A 1 184 ? -50.948 -19.431 75.467 1.00 95.62 184 GLU A C 1
ATOM 1523 O O . GLU A 1 184 ? -51.862 -20.072 75.994 1.00 95.62 184 GLU A O 1
ATOM 1528 N N . LEU A 1 185 ? -49.889 -19.024 76.176 1.00 94.38 185 LEU A N 1
ATOM 1529 C CA . LEU A 1 185 ? -49.715 -19.316 77.603 1.00 94.38 185 LEU A CA 1
ATOM 1530 C C . LEU A 1 185 ? -50.811 -18.670 78.458 1.00 94.38 185 LEU A C 1
ATOM 1532 O O . LEU A 1 185 ? -51.355 -19.311 79.361 1.00 94.38 185 LEU A O 1
ATOM 1536 N N . SER A 1 186 ? -51.151 -17.413 78.171 1.00 94.12 186 SER A N 1
ATOM 1537 C CA . SER A 1 186 ? -52.216 -16.682 78.856 1.00 94.12 186 SER A CA 1
ATOM 1538 C C . SER A 1 186 ? -53.582 -17.320 78.593 1.00 94.12 186 SER A C 1
ATOM 1540 O O . SER A 1 186 ? -54.311 -17.603 79.543 1.00 94.12 186 SER A O 1
ATOM 1542 N N . GLY A 1 187 ? -53.889 -17.657 77.339 1.00 95.31 187 GLY A N 1
ATOM 1543 C CA . GLY A 1 187 ? -55.101 -18.372 76.943 1.00 95.31 187 GLY A CA 1
ATOM 1544 C C . GLY A 1 187 ? -55.222 -19.734 77.626 1.00 95.31 187 GLY A C 1
ATOM 1545 O O . GLY A 1 187 ? -56.257 -20.035 78.218 1.00 95.31 187 GLY A O 1
ATOM 1546 N N . SER A 1 188 ? -54.142 -20.520 77.653 1.00 95.19 188 SER A N 1
ATOM 1547 C CA . SER A 1 188 ? -54.076 -21.801 78.370 1.00 95.19 188 SER A CA 1
ATOM 1548 C C . SER A 1 188 ? -54.264 -21.633 79.884 1.00 95.19 188 SER A C 1
ATOM 1550 O O . SER A 1 188 ? -54.977 -22.407 80.531 1.00 95.19 188 SER A O 1
ATOM 1552 N N . SER A 1 189 ? -53.673 -20.591 80.479 1.00 95.06 189 SER A N 1
ATOM 1553 C CA . SER A 1 189 ? -53.873 -20.250 81.892 1.00 95.06 189 SER A CA 1
ATOM 1554 C C . SER A 1 189 ? -55.333 -19.900 82.194 1.00 95.06 189 SER A C 1
ATOM 1556 O O . SER A 1 189 ? -55.940 -20.508 83.078 1.00 95.06 189 SER A O 1
ATOM 1558 N N . PHE A 1 190 ? -55.931 -18.996 81.413 1.00 95.31 190 PHE A N 1
ATOM 1559 C CA . PHE A 1 190 ? -57.332 -18.607 81.563 1.00 95.31 190 PHE A CA 1
ATOM 1560 C C . PHE A 1 190 ? -58.283 -19.779 81.336 1.00 95.31 190 PHE A C 1
ATOM 1562 O O . PHE A 1 190 ? -59.260 -19.925 82.068 1.00 95.31 190 PHE A O 1
ATOM 1569 N N . GLN A 1 191 ? -57.997 -20.657 80.376 1.00 95.50 191 GLN A N 1
ATOM 1570 C CA . GLN A 1 191 ? -58.803 -21.848 80.131 1.00 95.50 191 GLN A CA 1
ATOM 1571 C C . GLN A 1 191 ? -58.756 -22.823 81.314 1.00 95.50 191 GLN A C 1
ATOM 1573 O O . GLN A 1 191 ? -59.803 -23.333 81.719 1.00 95.50 191 GLN A O 1
ATOM 1578 N N . ARG A 1 192 ? -57.579 -23.040 81.920 1.00 94.50 192 ARG A N 1
ATOM 1579 C CA . ARG A 1 192 ? -57.446 -23.834 83.155 1.00 94.50 192 ARG A CA 1
ATOM 1580 C C . ARG A 1 192 ? -58.204 -23.207 84.322 1.00 94.50 192 ARG A C 1
ATOM 1582 O O . ARG A 1 192 ? -58.909 -23.917 85.042 1.00 94.50 192 ARG A O 1
ATOM 1589 N N . GLU A 1 193 ? -58.104 -21.891 84.506 1.00 94.62 193 GLU A N 1
ATOM 1590 C CA . GLU A 1 193 ? -58.853 -21.194 85.553 1.00 94.62 193 GLU A CA 1
ATOM 1591 C C . GLU A 1 193 ? -60.365 -21.312 85.324 1.00 94.62 193 GLU A C 1
ATOM 1593 O O . GLU A 1 193 ? -61.104 -21.671 86.243 1.00 94.62 193 GLU A O 1
ATOM 1598 N N . LEU A 1 194 ? -60.827 -21.107 84.089 1.00 95.06 194 LEU A N 1
ATOM 1599 C CA . LEU A 1 194 ? -62.229 -21.250 83.711 1.00 95.06 194 LEU A CA 1
ATOM 1600 C C . LEU A 1 194 ? -62.744 -22.667 83.988 1.00 95.06 194 LEU A C 1
ATOM 1602 O O . LEU A 1 194 ? -63.826 -22.821 84.552 1.00 95.06 194 LEU A O 1
ATOM 1606 N N . GLN A 1 195 ? -61.979 -23.703 83.638 1.00 95.19 195 GLN A N 1
ATOM 1607 C CA . GLN A 1 195 ? -62.326 -25.094 83.943 1.00 95.19 195 GLN A CA 1
ATOM 1608 C C . GLN A 1 195 ? -62.394 -25.349 85.454 1.00 95.19 195 GLN A C 1
ATOM 1610 O O . GLN A 1 195 ? -63.350 -25.963 85.924 1.00 95.19 195 GLN A O 1
ATOM 1615 N N . SER A 1 196 ? -61.440 -24.825 86.230 1.00 94.56 196 SER A N 1
ATOM 1616 C CA . SER A 1 196 ? -61.444 -24.918 87.697 1.00 94.56 196 SER A CA 1
ATOM 1617 C C . SER A 1 196 ? -62.676 -24.244 88.314 1.00 94.56 196 SER A C 1
ATOM 1619 O O . SER A 1 196 ? -63.346 -24.8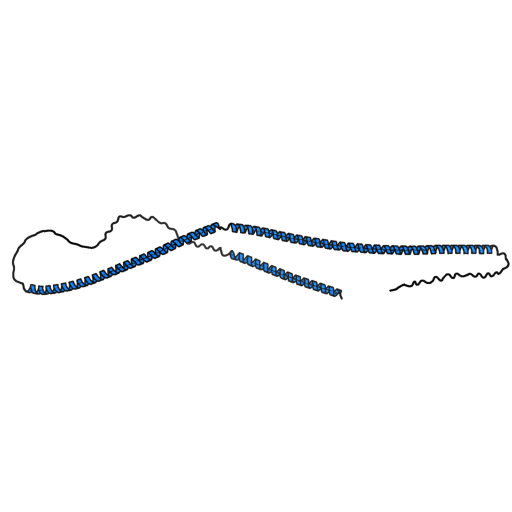25 89.169 1.00 94.56 196 SER A O 1
ATOM 1621 N N . LYS A 1 197 ? -63.040 -23.043 87.844 1.00 94.19 197 LYS A N 1
ATOM 1622 C CA . LYS A 1 197 ? -64.246 -22.324 88.288 1.00 94.19 197 LYS A CA 1
ATOM 1623 C C . LYS A 1 197 ? -65.527 -23.057 87.886 1.00 94.19 197 LYS A C 1
ATOM 1625 O O . LYS A 1 197 ? -66.421 -23.176 88.718 1.00 94.19 197 LYS A O 1
ATOM 1630 N N . LYS A 1 198 ? -65.605 -23.592 86.660 1.00 94.62 198 LYS A N 1
ATOM 1631 C CA . LYS A 1 198 ? -66.730 -24.427 86.204 1.00 94.62 198 LYS A CA 1
ATOM 1632 C C . LYS A 1 198 ? -66.883 -25.679 87.065 1.00 94.62 198 LYS A C 1
ATOM 1634 O O . LYS A 1 198 ? -67.995 -25.980 87.476 1.00 94.62 198 LYS A O 1
ATOM 1639 N N . LYS A 1 199 ? -65.785 -26.372 87.386 1.00 95.50 199 LYS A N 1
ATOM 1640 C CA . LYS A 1 199 ? -65.809 -27.552 88.261 1.00 95.50 199 LYS A CA 1
ATOM 1641 C C . LYS A 1 199 ? -66.365 -27.208 89.647 1.00 95.50 199 LYS A C 1
ATOM 1643 O O . LYS A 1 199 ? -67.304 -27.855 90.086 1.00 95.50 199 LYS A O 1
ATOM 1648 N N . LYS A 1 200 ? -65.873 -26.132 90.271 1.00 95.38 200 LYS A N 1
ATOM 1649 C CA . LYS A 1 200 ? -66.400 -25.637 91.557 1.00 95.38 200 LYS A CA 1
ATOM 1650 C C . LYS A 1 200 ? -67.875 -25.242 91.483 1.00 95.38 200 LYS A C 1
ATOM 1652 O O . LYS A 1 200 ? -68.620 -25.484 92.420 1.00 95.38 200 LYS A O 1
ATOM 1657 N N . MET A 1 201 ? -68.306 -24.629 90.379 1.00 93.62 201 MET A N 1
ATOM 1658 C CA . MET A 1 201 ? -69.715 -24.296 90.159 1.00 93.62 201 MET A CA 1
ATOM 1659 C C . MET A 1 201 ? -70.584 -25.560 90.109 1.00 93.62 201 MET A C 1
ATOM 1661 O O . MET A 1 201 ? -71.627 -25.579 90.751 1.00 93.62 201 MET A O 1
ATOM 1665 N N . PHE A 1 202 ? -70.150 -26.611 89.403 1.00 94.19 202 PHE A N 1
ATOM 1666 C CA . PHE A 1 202 ? -70.854 -27.897 89.385 1.00 94.19 202 PHE A CA 1
ATOM 1667 C C . PHE A 1 202 ? -70.868 -28.576 90.760 1.00 94.19 202 PHE A C 1
ATOM 1669 O O . PHE A 1 202 ? -71.909 -29.085 91.155 1.00 94.19 202 PHE A O 1
ATOM 1676 N N . GLU A 1 203 ? -69.758 -28.544 91.504 1.00 93.50 203 GLU A N 1
ATOM 1677 C CA . GLU A 1 203 ? -69.687 -29.062 92.882 1.00 93.50 203 GLU A CA 1
ATOM 1678 C C . GLU A 1 203 ? -70.707 -28.355 93.791 1.00 93.50 203 GLU A C 1
ATOM 1680 O O . GLU A 1 203 ? -71.535 -29.010 94.415 1.00 93.50 203 GLU A O 1
ATOM 1685 N N . VAL A 1 204 ? -70.731 -27.017 93.786 1.00 94.12 204 VAL A N 1
ATOM 1686 C CA . VAL A 1 204 ? -71.701 -26.224 94.564 1.00 94.12 204 VAL A CA 1
ATOM 1687 C C . VAL A 1 204 ? -73.139 -26.453 94.089 1.00 94.12 204 VAL A C 1
ATOM 1689 O O . VAL A 1 204 ? -74.064 -26.466 94.898 1.00 94.12 204 VAL A O 1
ATOM 1692 N N . GLN A 1 205 ? -73.362 -26.624 92.784 1.00 93.88 205 GLN A N 1
ATOM 1693 C CA . GLN A 1 205 ? -74.685 -26.928 92.237 1.00 93.88 205 GLN A CA 1
ATOM 1694 C C . GLN A 1 205 ? -75.186 -28.300 92.705 1.00 93.88 205 GLN A C 1
ATOM 1696 O O . GLN A 1 205 ? -76.358 -28.424 93.057 1.00 93.88 205 GLN A O 1
ATOM 1701 N N . GLU A 1 206 ? -74.311 -29.304 92.742 1.00 93.56 206 GLU A N 1
ATOM 1702 C CA . GLU A 1 206 ? -74.627 -30.639 93.247 1.00 93.56 206 GLU A CA 1
ATOM 1703 C C . GLU A 1 206 ? -74.904 -30.614 94.755 1.00 93.56 206 GLU A C 1
ATOM 1705 O O . GLU A 1 206 ? -75.912 -31.155 95.201 1.00 93.56 206 GLU A O 1
ATOM 1710 N N . GLU A 1 207 ? -74.090 -29.901 95.540 1.00 93.44 207 GLU A N 1
ATOM 1711 C CA . GLU A 1 207 ? -74.359 -29.669 96.965 1.00 93.44 207 GLU A CA 1
ATOM 1712 C C . GLU A 1 207 ? -75.725 -29.000 97.183 1.00 93.44 207 GLU A C 1
ATOM 1714 O O . GLU A 1 207 ? -76.493 -29.410 98.054 1.00 93.44 207 GLU A O 1
ATOM 1719 N N . ASN A 1 208 ? -76.071 -28.001 96.365 1.00 92.06 208 ASN A N 1
ATOM 1720 C CA . ASN A 1 208 ? -77.368 -27.328 96.429 1.00 92.06 208 ASN A CA 1
ATOM 1721 C C . ASN A 1 208 ? -78.520 -28.284 96.071 1.00 92.06 208 ASN A C 1
ATOM 1723 O O . ASN A 1 208 ? -79.545 -28.276 96.749 1.00 92.06 208 ASN A O 1
ATOM 1727 N N . ARG A 1 209 ? -78.337 -29.163 95.074 1.00 94.56 209 ARG A N 1
ATOM 1728 C CA . ARG A 1 209 ? -79.304 -30.221 94.734 1.00 94.56 209 ARG A CA 1
ATOM 1729 C C . ARG A 1 209 ? -79.534 -31.166 95.915 1.00 94.56 209 ARG A C 1
ATOM 1731 O O . ARG A 1 209 ? -80.680 -31.384 96.298 1.00 94.56 209 ARG A O 1
ATOM 1738 N N . VAL A 1 210 ? -78.464 -31.650 96.546 1.00 93.19 210 VAL A N 1
ATOM 1739 C CA . VAL A 1 210 ? -78.548 -32.521 97.732 1.00 93.19 210 VAL A CA 1
ATOM 1740 C C . VAL A 1 210 ? -79.253 -31.812 98.894 1.00 93.19 210 VAL A C 1
ATOM 1742 O O . VAL A 1 210 ? -80.115 -32.399 99.549 1.00 93.19 210 VAL A O 1
ATOM 1745 N N . LEU A 1 211 ? -78.945 -30.537 99.147 1.00 91.19 211 LEU A N 1
ATOM 1746 C CA . LEU A 1 211 ? -79.623 -29.747 100.182 1.00 91.19 211 LEU A CA 1
ATOM 1747 C C . LEU A 1 211 ? -81.114 -29.540 99.873 1.00 91.19 211 LEU A C 1
ATOM 1749 O O . LEU A 1 211 ? -81.939 -29.612 100.784 1.00 91.19 211 LEU A O 1
ATOM 1753 N N . GLN A 1 212 ? -81.486 -29.321 98.608 1.00 91.88 212 GLN A N 1
ATOM 1754 C CA . GLN A 1 212 ? -82.889 -29.242 98.184 1.00 91.88 212 GLN A CA 1
ATOM 1755 C C . GLN A 1 212 ? -83.625 -30.568 98.402 1.00 91.88 212 GLN A C 1
ATOM 1757 O O . GLN A 1 212 ? -84.748 -30.566 98.909 1.00 91.88 212 GLN A O 1
ATOM 1762 N N . GLU A 1 213 ? -82.993 -31.698 98.079 1.00 92.25 213 GLU A N 1
ATOM 1763 C CA . GLU A 1 213 ? -83.540 -33.033 98.337 1.00 92.25 213 GLU A CA 1
ATOM 1764 C C . GLU A 1 213 ? -83.742 -33.276 99.842 1.00 92.25 213 GLU A C 1
ATOM 1766 O O . GLU A 1 213 ? -84.814 -33.721 100.258 1.00 92.25 213 GLU A O 1
ATOM 1771 N N . GLN A 1 214 ? -82.767 -32.915 100.682 1.00 91.50 214 GLN A N 1
ATOM 1772 C CA . GLN A 1 214 ? -82.883 -33.003 102.143 1.00 91.50 214 GLN A CA 1
ATOM 1773 C C . GLN A 1 214 ? -83.990 -32.099 102.697 1.00 91.50 214 GLN A C 1
ATOM 1775 O O . GLN A 1 214 ? -84.773 -32.535 103.544 1.00 91.50 214 GLN A O 1
ATOM 1780 N N . LEU A 1 215 ? -84.095 -30.858 102.209 1.00 89.50 215 LEU A N 1
ATOM 1781 C CA . LEU A 1 215 ? -85.191 -29.952 102.556 1.00 89.50 215 LEU A CA 1
ATOM 1782 C C . LEU A 1 215 ? -86.540 -30.551 102.167 1.00 89.50 215 LEU A C 1
ATOM 1784 O O . LEU A 1 215 ? -87.476 -30.490 102.960 1.00 89.50 215 LEU A O 1
ATOM 1788 N N . HIS A 1 216 ? -86.645 -31.163 100.986 1.00 90.94 216 HIS A N 1
ATOM 1789 C CA . HIS A 1 216 ? -87.872 -31.816 100.547 1.00 90.94 216 HIS A CA 1
ATOM 1790 C C . HIS A 1 216 ? -88.247 -32.993 101.458 1.00 90.94 216 HIS A C 1
ATOM 1792 O O . HIS A 1 216 ? -89.390 -33.073 101.905 1.00 90.94 216 HIS A O 1
ATOM 1798 N N . GLN A 1 217 ? -87.288 -33.855 101.812 1.00 90.38 217 GLN A N 1
ATOM 1799 C CA . GLN A 1 217 ? -87.500 -34.959 102.756 1.00 90.38 217 GLN A CA 1
ATOM 1800 C C . GLN A 1 217 ? -87.913 -34.465 104.150 1.00 90.38 217 GLN A C 1
ATOM 1802 O O . GLN A 1 217 ? -88.832 -35.014 104.757 1.00 90.38 217 GLN A O 1
ATOM 1807 N N . LEU A 1 218 ? -87.260 -33.421 104.670 1.00 88.69 218 LEU A N 1
ATOM 1808 C CA . LEU A 1 218 ? -87.628 -32.805 105.947 1.00 88.69 218 LEU A CA 1
ATOM 1809 C C . LEU A 1 218 ? -89.031 -32.196 105.892 1.00 88.69 218 LEU A C 1
ATOM 1811 O O . LEU A 1 218 ? -89.791 -32.352 106.841 1.00 88.69 218 LEU A O 1
ATOM 1815 N N . ASN A 1 219 ? -89.399 -31.557 104.782 1.00 87.50 219 ASN A N 1
ATOM 1816 C CA . ASN A 1 219 ? -90.730 -30.989 104.581 1.00 87.50 219 ASN A CA 1
ATOM 1817 C C . ASN A 1 219 ? -91.807 -32.087 104.503 1.00 87.50 219 ASN A C 1
ATOM 1819 O O . ASN A 1 219 ? -92.865 -31.953 105.109 1.00 87.50 219 ASN A O 1
ATOM 1823 N N . GLN A 1 220 ? -91.528 -33.216 103.841 1.00 88.38 220 GLN A N 1
ATOM 1824 C CA . GLN A 1 220 ? -92.413 -34.389 103.858 1.00 88.38 220 GLN A CA 1
ATOM 1825 C C . GLN A 1 220 ? -92.590 -34.951 105.279 1.00 88.38 220 GLN A C 1
ATOM 1827 O O . GLN A 1 220 ? -93.724 -35.150 105.712 1.00 88.38 220 GLN A O 1
ATOM 1832 N N . LYS A 1 221 ? -91.497 -35.119 106.039 1.00 89.00 221 LYS A N 1
ATOM 1833 C CA . LYS A 1 221 ? -91.550 -35.543 107.452 1.00 89.00 221 LYS A CA 1
ATOM 1834 C C . LYS A 1 221 ? -92.318 -34.553 108.329 1.00 89.00 221 LYS A C 1
ATOM 1836 O O . LYS A 1 221 ? -93.065 -34.970 109.211 1.00 89.00 221 LYS A O 1
ATOM 1841 N N . LEU A 1 222 ? -92.153 -33.249 108.093 1.00 82.69 222 LEU A N 1
ATOM 1842 C CA . LEU A 1 222 ? -92.913 -32.204 108.778 1.00 82.69 222 LEU A CA 1
ATOM 1843 C C . LEU A 1 222 ? -94.410 -32.372 108.497 1.00 82.69 222 LEU A C 1
ATOM 1845 O O . LEU A 1 222 ? -95.182 -32.466 109.441 1.00 82.69 222 LEU A O 1
ATOM 1849 N N . LYS A 1 223 ? -94.808 -32.531 107.229 1.00 86.69 223 LYS A N 1
ATOM 1850 C CA . LYS A 1 223 ? -96.208 -32.768 106.833 1.00 86.69 223 LYS A CA 1
ATOM 1851 C C . LYS A 1 223 ? -96.789 -34.057 107.413 1.00 86.69 223 LYS A C 1
ATOM 1853 O O . LYS A 1 223 ? -97.974 -34.126 107.723 1.00 86.69 223 LYS A O 1
ATOM 1858 N N . GLU A 1 224 ? -95.992 -35.113 107.544 1.00 83.44 224 GLU A N 1
ATOM 1859 C CA . GLU A 1 224 ? -96.401 -36.338 108.243 1.00 83.44 224 GLU A CA 1
ATOM 1860 C C . GLU A 1 224 ? -96.645 -36.089 109.733 1.00 83.44 224 GLU A C 1
ATOM 1862 O O . GLU A 1 224 ? -97.653 -36.545 110.270 1.00 83.44 224 GLU A O 1
ATOM 1867 N N . LYS A 1 225 ? -95.767 -35.325 110.393 1.00 84.00 225 LYS A N 1
ATOM 1868 C CA . LYS A 1 225 ? -95.928 -34.938 111.800 1.00 84.00 225 LYS A CA 1
ATOM 1869 C C . LYS A 1 225 ? -97.087 -33.975 112.015 1.00 84.00 225 LYS A C 1
ATOM 1871 O O . LYS A 1 225 ? -97.788 -34.111 113.010 1.00 84.00 225 LYS A O 1
ATOM 1876 N N . GLU A 1 226 ? -97.326 -33.057 111.088 1.00 80.56 226 GLU A N 1
ATOM 1877 C CA . GLU A 1 226 ? -98.506 -32.193 111.078 1.00 80.56 226 GLU A CA 1
ATOM 1878 C C . GLU A 1 226 ? -99.783 -33.023 110.931 1.00 80.56 226 GLU A C 1
ATOM 1880 O O . GLU A 1 226 ? -100.692 -32.835 111.729 1.00 80.56 226 GLU A O 1
ATOM 1885 N N . ARG A 1 227 ? -99.828 -34.021 110.033 1.00 80.75 227 ARG A N 1
ATOM 1886 C CA . ARG A 1 227 ? -100.952 -34.977 109.948 1.00 80.75 227 ARG A CA 1
ATOM 1887 C C . ARG A 1 227 ? -101.131 -35.799 111.228 1.00 80.75 227 ARG A C 1
ATOM 1889 O O . ARG A 1 227 ? -102.259 -36.042 111.649 1.00 80.75 227 ARG A O 1
ATOM 1896 N N . GLU A 1 228 ? -100.040 -36.226 111.866 1.00 78.81 228 GLU A N 1
ATOM 1897 C CA . GLU A 1 228 ? -100.085 -36.937 113.153 1.00 78.81 228 GLU A CA 1
ATOM 1898 C C . GLU A 1 228 ? -100.627 -36.032 114.274 1.00 78.81 228 GLU A C 1
ATOM 1900 O O . GLU A 1 228 ? -101.448 -36.463 115.087 1.00 78.81 228 GLU A O 1
ATOM 1905 N N . LEU A 1 229 ? -100.191 -34.770 114.313 1.00 73.94 229 LEU A N 1
ATOM 1906 C CA . LEU A 1 229 ? -100.696 -33.764 115.242 1.00 73.94 229 LEU A CA 1
ATOM 1907 C C . LEU A 1 229 ? -102.150 -33.419 114.957 1.00 73.94 229 LEU A C 1
ATOM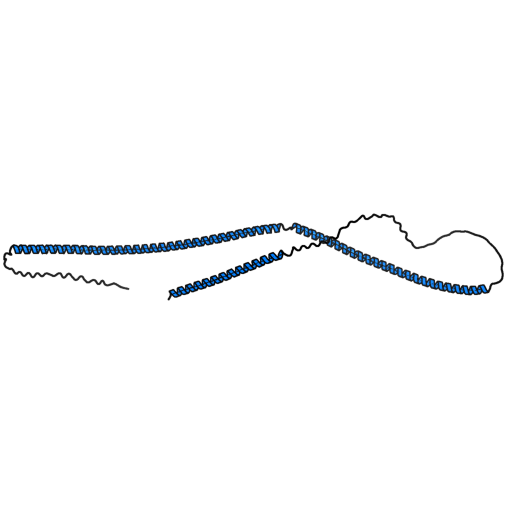 1909 O O . LEU A 1 229 ? -102.907 -33.304 115.906 1.00 73.94 229 LEU A O 1
ATOM 1913 N N . GLU A 1 230 ? -102.563 -33.298 113.701 1.00 73.50 230 GLU A N 1
ATOM 1914 C CA . GLU A 1 230 ? -103.946 -33.043 113.306 1.00 73.50 230 GLU A CA 1
ATOM 1915 C C . GLU A 1 230 ? -104.855 -34.208 113.718 1.00 73.50 230 GLU A C 1
ATOM 1917 O O . GLU A 1 230 ? -105.889 -33.990 114.347 1.00 73.50 230 GLU A O 1
ATOM 1922 N N . ALA A 1 231 ? -104.420 -35.456 113.515 1.00 71.88 231 ALA A N 1
ATOM 1923 C CA . ALA A 1 231 ? -105.121 -36.636 114.019 1.00 71.88 231 ALA A CA 1
ATOM 1924 C C . ALA A 1 231 ? -105.240 -36.632 115.558 1.00 71.88 231 ALA A C 1
ATOM 1926 O O . ALA A 1 231 ? -106.317 -36.889 116.103 1.00 71.88 231 ALA A O 1
ATOM 1927 N N . LYS A 1 232 ? -104.159 -36.286 116.276 1.00 73.56 232 LYS A N 1
ATOM 1928 C CA . LYS A 1 232 ? -104.178 -36.124 117.743 1.00 73.56 232 LYS A CA 1
ATOM 1929 C C . LYS A 1 232 ? -105.024 -34.934 118.189 1.00 73.56 232 LYS A C 1
ATOM 1931 O O . LYS A 1 232 ? -105.664 -35.017 119.229 1.00 73.56 232 LYS A O 1
ATOM 1936 N N . ASN A 1 233 ? -105.057 -33.851 117.423 1.00 71.38 233 ASN A N 1
ATOM 1937 C CA . ASN A 1 233 ? -105.828 -32.644 117.697 1.00 71.38 233 ASN A CA 1
ATOM 1938 C C . ASN A 1 233 ? -107.330 -32.922 117.554 1.00 71.38 233 ASN A C 1
ATOM 1940 O O . ASN A 1 233 ? -108.096 -32.551 118.438 1.00 71.38 233 ASN A O 1
ATOM 1944 N N . ILE A 1 234 ? -107.740 -33.684 116.533 1.00 65.12 234 ILE A N 1
ATOM 1945 C CA . ILE A 1 234 ? -109.109 -34.206 116.407 1.00 65.12 234 ILE A CA 1
ATOM 1946 C C . ILE A 1 234 ? -109.473 -35.064 117.631 1.00 65.12 234 ILE A C 1
ATOM 1948 O O . ILE A 1 234 ? -110.571 -34.933 118.171 1.00 65.12 234 ILE A O 1
ATOM 1952 N N . TYR A 1 235 ? -108.553 -35.905 118.116 1.00 60.75 235 TYR A N 1
ATOM 1953 C CA . TYR A 1 235 ? -108.777 -36.734 119.309 1.00 60.75 235 TYR A CA 1
ATOM 1954 C C . TYR A 1 235 ? -108.836 -35.915 120.613 1.00 60.75 235 TYR A C 1
ATOM 1956 O O . TYR A 1 235 ? -109.689 -36.169 121.463 1.00 60.75 235 TYR A O 1
ATOM 1964 N N . ALA A 1 236 ? -107.980 -34.900 120.757 1.00 57.00 236 ALA A N 1
ATOM 1965 C CA . ALA A 1 236 ? -107.920 -34.019 121.922 1.00 57.00 236 ALA A CA 1
ATOM 1966 C C . ALA A 1 236 ? -109.133 -33.075 121.998 1.00 57.00 236 ALA A C 1
ATOM 1968 O O . ALA A 1 236 ? -109.728 -32.917 123.064 1.00 57.00 236 ALA A O 1
ATOM 1969 N N . ASN A 1 237 ? -109.578 -32.526 120.865 1.00 59.12 237 ASN A N 1
ATOM 1970 C CA . ASN A 1 237 ? -110.756 -31.658 120.800 1.00 59.12 237 ASN A CA 1
ATOM 1971 C C . ASN A 1 237 ? -112.087 -32.416 120.933 1.00 59.12 237 ASN A C 1
ATOM 1973 O O . ASN A 1 237 ? -113.125 -31.798 121.167 1.00 59.12 237 ASN A O 1
ATOM 1977 N N . ARG A 1 238 ? -112.080 -33.753 120.845 1.00 54.28 238 ARG A N 1
ATOM 1978 C CA . ARG A 1 238 ? -113.268 -34.589 121.072 1.00 54.28 238 ARG A CA 1
ATOM 1979 C C . ARG A 1 238 ? -113.521 -34.909 122.556 1.00 54.28 238 ARG A C 1
ATOM 1981 O O . ARG A 1 238 ? -114.625 -35.332 122.883 1.00 54.28 238 ARG A O 1
ATOM 1988 N N . MET A 1 239 ? -112.548 -34.695 123.451 1.00 44.28 239 MET A N 1
ATOM 1989 C CA . MET A 1 239 ? -112.617 -35.114 124.867 1.00 44.28 239 MET A CA 1
ATOM 1990 C C . MET A 1 239 ? -112.720 -33.976 125.898 1.00 44.28 239 MET A C 1
ATOM 1992 O O . MET A 1 239 ? -112.756 -34.264 127.090 1.00 44.28 239 MET A O 1
ATOM 1996 N N . LEU A 1 240 ? -112.830 -32.705 125.495 1.00 48.66 240 LEU A N 1
ATOM 1997 C CA . LEU A 1 240 ? -112.953 -31.585 126.442 1.00 48.66 240 LEU A CA 1
ATOM 1998 C C . LEU A 1 240 ? -114.077 -30.606 126.066 1.00 48.66 240 LEU A C 1
ATOM 2000 O O . LEU A 1 240 ? -113.910 -29.689 125.266 1.00 48.66 240 LEU A O 1
ATOM 2004 N N . LYS A 1 241 ? -115.228 -30.784 126.726 1.00 37.59 241 LYS A N 1
ATOM 2005 C CA . LYS A 1 241 ? -116.206 -29.732 127.045 1.00 37.59 241 LYS A CA 1
ATOM 2006 C C . LYS A 1 241 ? -116.634 -29.877 128.513 1.00 37.59 241 LYS A C 1
ATOM 2008 O O . LYS A 1 241 ? -116.686 -30.999 129.007 1.00 37.59 241 LYS A O 1
ATOM 2013 N N . LEU A 1 242 ? -117.011 -28.736 129.118 1.00 37.34 242 LEU A N 1
ATOM 2014 C CA . LEU A 1 242 ? -117.247 -28.395 130.544 1.00 37.34 242 LEU A CA 1
ATOM 2015 C C . LEU A 1 242 ? -115.952 -27.902 131.230 1.00 37.34 242 LEU A C 1
ATOM 2017 O O . LEU A 1 242 ? -114.979 -28.635 131.241 1.00 37.34 242 LEU A O 1
ATOM 2021 N N . SER A 1 243 ? -115.803 -26.722 131.847 1.00 30.23 243 SER A N 1
ATOM 2022 C CA . SER A 1 243 ? -116.645 -25.566 132.238 1.00 30.23 243 SER A CA 1
ATOM 2023 C C . SER A 1 243 ? -115.688 -24.507 132.895 1.00 30.23 243 SER A C 1
ATOM 2025 O O . SER A 1 243 ? -114.567 -24.888 133.233 1.00 30.23 243 SER A O 1
ATOM 2027 N N . PRO A 1 244 ? -116.031 -23.204 133.063 1.00 46.81 244 PRO A N 1
ATOM 2028 C CA . PRO A 1 244 ? -115.083 -22.073 133.012 1.00 46.81 244 PRO A CA 1
ATOM 2029 C C . PRO A 1 244 ? -114.816 -21.340 134.350 1.00 46.81 244 PRO A C 1
ATOM 2031 O O . PRO A 1 244 ? -115.695 -21.344 135.209 1.00 46.81 244 PRO A O 1
ATOM 2034 N N . ARG A 1 245 ? -113.688 -20.592 134.461 1.00 27.53 245 ARG A N 1
ATOM 2035 C CA . ARG A 1 245 ? -113.609 -19.165 134.914 1.00 27.53 245 ARG A CA 1
ATOM 2036 C C . ARG A 1 245 ? -112.191 -18.611 135.252 1.00 27.53 245 ARG A C 1
ATOM 2038 O O . ARG A 1 245 ? -111.455 -19.232 136.002 1.00 27.53 245 ARG A O 1
ATOM 2045 N N . LYS A 1 246 ? -111.990 -17.345 134.831 1.00 32.41 246 LYS A N 1
ATOM 2046 C CA . LYS A 1 246 ? -111.408 -16.148 135.509 1.00 32.41 246 LYS A CA 1
ATOM 2047 C C . LYS A 1 246 ? -109.895 -15.800 135.532 1.00 32.41 246 LYS A C 1
ATOM 2049 O O . LYS A 1 246 ? -109.099 -16.503 136.131 1.00 32.41 246 LYS A O 1
ATOM 2054 N N . ASP A 1 247 ? -109.637 -14.615 134.951 1.00 33.66 247 ASP A N 1
ATOM 2055 C CA . ASP A 1 247 ? -108.773 -13.453 135.274 1.00 33.66 247 ASP A CA 1
ATOM 2056 C C . ASP A 1 247 ? -107.354 -13.623 135.851 1.00 33.66 247 ASP A C 1
ATOM 2058 O O . ASP A 1 247 ? -107.181 -14.172 136.932 1.00 33.66 247 ASP A O 1
ATOM 2062 N N . MET A 1 248 ? -106.368 -12.965 135.213 1.00 35.31 248 MET A N 1
ATOM 2063 C CA . MET A 1 248 ? -105.635 -11.809 135.778 1.00 35.31 248 MET A CA 1
ATOM 2064 C C . MET A 1 248 ? -104.532 -11.286 134.833 1.00 35.31 248 MET A C 1
ATOM 2066 O O . MET A 1 248 ? -103.774 -12.051 134.240 1.00 35.31 248 MET A O 1
ATOM 2070 N N . ASP A 1 249 ? -104.449 -9.957 134.744 1.00 43.62 249 ASP A N 1
ATOM 2071 C CA . ASP A 1 249 ? -103.375 -9.161 134.138 1.00 43.62 249 ASP A CA 1
ATOM 2072 C C . ASP A 1 249 ? -102.021 -9.306 134.870 1.00 43.62 249 ASP A C 1
ATOM 2074 O O . ASP A 1 249 ? -101.997 -9.622 136.059 1.00 43.62 249 ASP A O 1
ATOM 2078 N N . ILE A 1 250 ? -100.913 -8.945 134.191 1.00 37.16 250 ILE A N 1
ATOM 2079 C CA . ILE A 1 250 ? -99.896 -7.942 134.619 1.00 37.16 250 ILE A CA 1
ATOM 2080 C C . ILE A 1 250 ? -98.505 -8.180 133.970 1.00 37.16 250 ILE A C 1
ATOM 2082 O O . ILE A 1 250 ? -97.822 -9.169 134.205 1.00 37.16 250 ILE A O 1
ATOM 2086 N N . ALA A 1 251 ? -98.098 -7.158 133.207 1.00 33.22 251 ALA A N 1
ATOM 2087 C CA . ALA A 1 251 ? -96.798 -6.470 133.113 1.00 33.22 251 ALA A CA 1
ATOM 2088 C C . ALA A 1 251 ? -95.447 -7.171 132.805 1.00 33.22 251 ALA A C 1
ATOM 2090 O O . ALA A 1 251 ? -94.920 -7.992 133.542 1.00 33.22 251 ALA A O 1
ATOM 2091 N N . GLN A 1 252 ? -94.800 -6.592 131.780 1.00 37.44 252 GLN A N 1
ATOM 2092 C CA . GLN A 1 252 ? -93.437 -6.020 131.739 1.00 37.44 252 GLN A CA 1
ATOM 2093 C C . GLN A 1 252 ? -92.302 -6.643 132.585 1.00 37.44 252 GLN A C 1
ATOM 2095 O O . GLN A 1 252 ? -92.295 -6.502 133.808 1.00 37.44 252 GLN A O 1
ATOM 2100 N N . ARG A 1 253 ? -91.174 -6.985 131.924 1.00 33.91 253 ARG A N 1
ATOM 2101 C CA . ARG A 1 253 ? -89.860 -6.366 132.238 1.00 33.91 253 ARG A CA 1
ATOM 2102 C C . ARG A 1 253 ? -88.724 -6.662 131.244 1.00 33.91 253 ARG A C 1
ATOM 2104 O O . ARG A 1 253 ? -88.573 -7.759 130.727 1.00 33.91 253 ARG A O 1
ATOM 2111 N N . LYS A 1 254 ? -87.885 -5.632 131.084 1.00 37.41 254 LYS A N 1
ATOM 2112 C CA . LYS A 1 254 ? -86.517 -5.579 130.530 1.00 37.41 254 LYS A CA 1
ATOM 2113 C C . LYS A 1 254 ? -85.518 -6.542 131.205 1.00 37.41 254 LYS A C 1
ATOM 2115 O O . LYS A 1 254 ? -85.567 -6.660 132.427 1.00 37.41 254 LYS A O 1
ATOM 2120 N N . ARG A 1 255 ? -84.492 -6.983 130.450 1.00 29.72 255 ARG A N 1
ATOM 2121 C CA . ARG A 1 255 ? -83.011 -6.883 130.691 1.00 29.72 255 ARG A CA 1
ATOM 2122 C C . ARG A 1 255 ? -82.279 -7.825 129.702 1.00 29.72 255 ARG A C 1
ATOM 2124 O O . ARG A 1 255 ? -82.749 -8.927 129.486 1.00 29.72 255 ARG A O 1
ATOM 2131 N N . ALA A 1 256 ? -81.332 -7.372 128.875 1.00 28.83 256 ALA A N 1
ATOM 2132 C CA . ALA A 1 256 ? -79.919 -7.002 129.098 1.00 28.83 256 ALA A CA 1
ATOM 2133 C C . ALA A 1 256 ? -78.911 -8.184 129.047 1.00 28.83 256 ALA A C 1
ATOM 2135 O O . ALA A 1 256 ? -78.824 -8.958 129.987 1.00 28.83 256 ALA A O 1
ATOM 2136 N N . ASN A 1 257 ? -78.137 -8.204 127.947 1.00 31.80 257 ASN A N 1
ATOM 2137 C CA . ASN A 1 257 ? -76.701 -8.508 127.760 1.00 31.80 257 ASN A CA 1
ATOM 2138 C C . ASN A 1 257 ? -76.060 -9.796 128.346 1.00 31.80 257 ASN A C 1
ATOM 2140 O O . ASN A 1 257 ? -75.973 -9.937 129.561 1.00 31.80 257 ASN A O 1
ATOM 2144 N N . ASN A 1 258 ? -75.452 -10.634 127.483 1.00 33.19 258 ASN A N 1
ATOM 2145 C CA . ASN A 1 258 ? -73.990 -10.873 127.428 1.00 33.19 258 ASN A CA 1
ATOM 2146 C C . ASN A 1 258 ? -73.572 -11.898 126.338 1.00 33.19 258 ASN A C 1
ATOM 2148 O O . ASN A 1 258 ? -73.976 -13.051 126.355 1.00 33.19 258 ASN A O 1
ATOM 2152 N N . GLN A 1 259 ? -72.699 -11.412 125.449 1.00 40.03 259 GLN A N 1
ATOM 2153 C CA . GLN A 1 259 ? -71.464 -11.999 124.894 1.00 40.03 259 GLN A CA 1
ATOM 2154 C C . GLN A 1 259 ? -71.407 -13.310 124.065 1.00 40.03 259 GLN A C 1
ATOM 2156 O O . GLN A 1 259 ? -71.537 -14.417 124.567 1.00 40.03 259 GLN A O 1
ATOM 2161 N N . ASN A 1 260 ? -70.914 -13.080 122.833 1.00 35.16 260 ASN A N 1
ATOM 2162 C CA . ASN A 1 260 ? -69.882 -13.793 122.059 1.00 35.16 260 ASN A CA 1
ATOM 2163 C C . ASN A 1 260 ? -70.193 -15.168 121.422 1.00 35.16 260 ASN A C 1
ATOM 2165 O O . ASN A 1 260 ? -70.429 -16.153 122.104 1.00 35.16 260 ASN A O 1
ATOM 2169 N N . ILE A 1 261 ? -69.987 -15.275 120.098 1.00 32.88 261 ILE A N 1
ATOM 2170 C CA . ILE A 1 261 ? -68.789 -15.861 119.440 1.00 32.88 261 ILE A CA 1
ATOM 2171 C C . ILE A 1 261 ? -69.100 -16.206 117.958 1.00 32.88 261 ILE A C 1
ATOM 2173 O O . ILE A 1 261 ? -69.893 -17.086 117.659 1.00 32.88 261 ILE A O 1
ATOM 2177 N N . LYS A 1 262 ? -68.327 -15.558 117.071 1.00 35.56 262 LYS A N 1
ATOM 2178 C CA . LYS A 1 262 ? -67.756 -15.989 115.770 1.00 35.56 262 LYS A CA 1
ATOM 2179 C C . LYS A 1 262 ? -68.613 -16.299 114.522 1.00 35.56 262 LYS A C 1
ATOM 2181 O O . LYS A 1 262 ? -69.441 -17.194 114.485 1.00 35.56 262 LYS A O 1
ATOM 2186 N N . ARG A 1 263 ? -68.034 -15.741 113.444 1.00 32.31 263 ARG A N 1
ATOM 2187 C CA . ARG A 1 263 ? -67.921 -16.193 112.043 1.00 32.31 263 ARG A CA 1
ATOM 2188 C C . ARG A 1 263 ? -69.105 -15.917 111.111 1.00 32.31 263 ARG A C 1
ATOM 2190 O O . ARG A 1 263 ? -70.053 -16.675 111.047 1.00 32.31 263 ARG A O 1
ATOM 2197 N N . GLY A 1 264 ? -68.860 -14.963 110.213 1.00 28.47 264 GLY A N 1
ATOM 2198 C CA . GLY A 1 264 ? -68.476 -15.352 108.858 1.00 28.47 264 GLY A CA 1
ATOM 2199 C C . GLY A 1 264 ? -69.548 -15.215 107.781 1.00 28.47 264 GLY A C 1
ATOM 2200 O O . GLY A 1 264 ? -70.477 -16.003 107.721 1.00 28.47 264 GLY A O 1
ATOM 2201 N N . ALA A 1 265 ? -69.215 -14.330 106.838 1.00 32.62 265 ALA A N 1
ATOM 2202 C CA . ALA A 1 265 ? -69.261 -14.534 105.390 1.00 32.62 265 ALA A CA 1
ATOM 2203 C C . ALA A 1 265 ? -70.375 -13.827 104.584 1.00 32.62 265 ALA A C 1
ATOM 2205 O O . ALA A 1 265 ? -71.557 -14.097 104.742 1.00 32.62 265 ALA A O 1
ATOM 2206 N N . GLN A 1 266 ? -69.874 -13.068 103.592 1.00 38.47 266 GLN A N 1
ATOM 2207 C CA . GLN A 1 266 ? -70.477 -12.699 102.298 1.00 38.47 266 GLN A CA 1
ATOM 2208 C C . GLN A 1 266 ? -71.586 -11.633 102.356 1.00 38.47 266 GLN A C 1
ATOM 2210 O O . GLN A 1 266 ? -72.314 -11.543 103.326 1.00 38.47 266 GLN A O 1
ATOM 2215 N N . LEU A 1 267 ? -71.821 -10.762 101.379 1.00 31.30 267 LEU A N 1
ATOM 2216 C CA . LEU A 1 267 ? -71.261 -10.404 100.074 1.00 31.30 267 LEU A CA 1
ATOM 2217 C C . LEU A 1 267 ? -71.938 -9.050 99.782 1.00 31.30 267 LEU A C 1
ATOM 2219 O O . LEU A 1 267 ? -73.127 -8.957 100.051 1.00 31.30 267 LEU A O 1
ATOM 2223 N N . THR A 1 268 ? -71.262 -8.053 99.209 1.00 35.81 268 THR A N 1
ATOM 2224 C CA . THR A 1 268 ? -71.772 -7.258 98.067 1.00 35.81 268 THR A CA 1
ATOM 2225 C C . THR A 1 268 ? -70.874 -6.068 97.769 1.00 35.81 268 THR A C 1
ATOM 2227 O O . THR A 1 268 ? -70.281 -5.438 98.636 1.00 35.81 268 THR A O 1
ATOM 2230 N N . LYS A 1 269 ? -70.793 -5.827 96.469 1.00 42.16 269 LYS A N 1
ATOM 2231 C CA . LYS A 1 269 ? -70.008 -4.844 95.747 1.00 42.16 269 LYS A CA 1
ATOM 2232 C C . LYS A 1 269 ? -70.609 -3.446 95.931 1.00 42.16 269 LYS A C 1
ATOM 2234 O O . LYS A 1 269 ? -71.798 -3.271 95.692 1.00 42.16 269 LYS A O 1
ATOM 2239 N N . SER A 1 270 ? -69.775 -2.450 96.208 1.00 32.31 270 SER A N 1
ATOM 2240 C CA . SER A 1 270 ? -70.040 -1.061 95.821 1.00 32.31 270 SER A CA 1
ATOM 2241 C C . SER A 1 270 ? -68.714 -0.378 95.501 1.00 32.31 270 SER A C 1
ATOM 2243 O O . SER A 1 270 ? -67.879 -0.144 96.371 1.00 32.31 270 SER A O 1
ATOM 2245 N N . VAL A 1 271 ? -68.532 -0.144 94.207 1.00 38.50 271 VAL A N 1
ATOM 2246 C CA . VAL A 1 271 ? -67.429 0.565 93.565 1.00 38.50 271 VAL A CA 1
ATOM 2247 C C . VAL A 1 271 ? -67.708 2.063 93.672 1.00 38.50 271 VAL A C 1
ATOM 2249 O O . VAL A 1 271 ? -68.747 2.516 93.202 1.00 38.50 271 VAL A O 1
ATOM 2252 N N . GLN A 1 272 ? -66.780 2.825 94.247 1.00 38.25 272 GLN A N 1
ATOM 2253 C CA . GLN A 1 272 ? -66.632 4.260 94.002 1.00 38.25 272 GLN A CA 1
ATOM 2254 C C . GLN A 1 272 ? -65.136 4.580 93.971 1.00 38.25 272 GLN A C 1
ATOM 2256 O O . GLN A 1 272 ? -64.489 4.710 95.006 1.00 38.25 272 GLN A O 1
ATOM 2261 N N . THR A 1 273 ? -64.584 4.705 92.768 1.00 42.59 273 THR A N 1
ATOM 2262 C CA . THR A 1 273 ? -63.334 5.429 92.527 1.00 42.59 273 THR A CA 1
ATOM 2263 C C . THR A 1 273 ? -63.646 6.549 91.551 1.00 42.59 273 THR A C 1
ATOM 2265 O O . THR A 1 273 ? -63.882 6.310 90.371 1.00 42.59 273 THR A O 1
ATOM 2268 N N . SER A 1 274 ? -63.739 7.752 92.121 1.00 38.31 274 SER A N 1
ATOM 2269 C CA . SER A 1 274 ? -63.056 8.967 91.673 1.00 38.31 274 SER A CA 1
ATOM 2270 C C . SER A 1 274 ? -62.724 9.031 90.182 1.00 38.31 274 SER A C 1
ATOM 2272 O O . SER A 1 274 ? -61.819 8.348 89.705 1.00 38.31 274 SER A O 1
ATOM 2274 N N . GLY A 1 275 ? -63.431 9.912 89.479 1.00 40.00 275 GLY A N 1
ATOM 2275 C CA . GLY A 1 275 ? -63.241 10.170 88.063 1.00 40.00 275 GLY A CA 1
ATOM 2276 C C . GLY A 1 275 ? -61.905 10.827 87.734 1.00 40.00 275 GLY A C 1
ATOM 2277 O O . GLY A 1 275 ? -61.437 11.695 88.459 1.00 40.00 275 GLY A O 1
ATOM 2278 N N . TYR A 1 276 ? -61.359 10.424 86.593 1.00 36.97 276 TYR A N 1
ATOM 2279 C CA . TYR A 1 276 ? -60.587 11.261 85.681 1.00 36.97 276 TYR A CA 1
ATOM 2280 C C . TYR A 1 276 ? -60.849 10.713 84.275 1.00 36.97 276 TYR A C 1
ATOM 2282 O O . TYR A 1 276 ? -60.275 9.712 83.856 1.00 36.97 276 TYR A O 1
ATOM 2290 N N . PHE A 1 277 ? -61.799 11.336 83.580 1.00 37.72 277 PHE A N 1
ATOM 2291 C CA . PHE A 1 277 ? -61.949 11.218 82.134 1.00 37.72 277 PHE A CA 1
ATOM 2292 C C . PHE A 1 277 ? -61.047 12.280 81.502 1.00 37.72 277 PHE A C 1
ATOM 2294 O O . PHE A 1 277 ? -61.192 13.461 81.809 1.00 37.72 277 PHE A O 1
ATOM 2301 N N . SER A 1 278 ? -60.136 11.856 80.627 1.00 44.09 278 SER A N 1
ATOM 2302 C CA . SER A 1 278 ? -59.472 12.734 79.662 1.00 44.09 278 SER A CA 1
ATOM 2303 C C . SER A 1 278 ? -60.069 12.439 78.280 1.00 44.09 278 SER A C 1
ATOM 2305 O O . SER A 1 278 ? -60.100 11.263 77.906 1.00 44.09 278 SER A O 1
ATOM 2307 N N . PRO A 1 279 ? -60.564 13.441 77.532 1.00 43.75 279 PRO A N 1
ATOM 2308 C CA . PRO A 1 279 ? -61.217 13.231 76.241 1.00 43.75 279 PRO A CA 1
ATOM 2309 C C . PRO A 1 279 ? -60.204 13.034 75.108 1.00 43.75 279 PRO A C 1
ATOM 2311 O O . PRO A 1 279 ? -59.113 13.597 75.133 1.00 43.75 279 PRO A O 1
ATOM 2314 N N . VAL A 1 280 ? -60.594 12.243 74.109 1.00 34.34 280 VAL A N 1
ATOM 2315 C CA . VAL A 1 280 ? -59.918 12.126 72.812 1.00 34.34 280 VAL A CA 1
ATOM 2316 C C . VAL A 1 280 ? -60.535 13.161 71.871 1.00 34.34 280 VAL A C 1
ATOM 2318 O O . VAL A 1 280 ? -61.741 13.119 71.628 1.00 34.34 280 VAL A O 1
ATOM 2321 N N . ASP A 1 281 ? -59.705 14.068 71.357 1.00 35.22 281 ASP A N 1
ATOM 2322 C CA . ASP A 1 281 ? -60.062 15.068 70.350 1.00 35.22 281 ASP A CA 1
ATOM 2323 C C . ASP A 1 281 ? -59.945 14.517 68.911 1.00 35.22 281 ASP A C 1
ATOM 2325 O O . ASP A 1 281 ? -58.955 13.896 68.534 1.00 35.22 281 ASP A O 1
ATOM 2329 N N . PHE A 1 282 ? -61.020 14.761 68.156 1.00 32.16 282 PHE A N 1
ATOM 2330 C CA . PHE A 1 282 ? -61.224 14.975 66.711 1.00 32.16 282 PHE A CA 1
ATOM 2331 C C . PHE A 1 282 ? -60.306 14.378 65.603 1.00 32.16 282 PHE A C 1
ATOM 2333 O O . PHE A 1 282 ? -59.121 14.668 65.485 1.00 32.16 282 PHE A O 1
ATOM 2340 N N . LEU A 1 283 ? -60.996 13.648 64.702 1.00 41.06 283 LEU A N 1
ATOM 2341 C CA . LEU A 1 283 ? -60.907 13.507 63.220 1.00 41.06 283 LEU A CA 1
ATOM 2342 C C . LEU A 1 283 ? -60.049 14.537 62.431 1.00 41.06 283 LEU A C 1
ATOM 2344 O O . LEU A 1 283 ? -60.007 15.698 62.835 1.00 41.06 283 LEU A O 1
ATOM 2348 N N . PRO A 1 284 ? -59.492 14.190 61.235 1.00 41.00 284 PRO A N 1
ATOM 2349 C CA . PRO A 1 284 ? -60.309 14.136 60.001 1.00 41.00 284 PRO A CA 1
ATOM 2350 C C . PRO A 1 284 ? -59.923 13.120 58.892 1.00 41.00 284 PRO A C 1
ATOM 2352 O O . PRO A 1 284 ? -58.878 12.479 58.896 1.00 41.00 284 PRO A O 1
ATOM 2355 N N . GLN A 1 285 ? -60.863 13.005 57.946 1.00 36.59 285 GLN A N 1
ATOM 2356 C CA . GLN A 1 285 ? -60.952 12.164 56.743 1.00 36.59 285 GLN A CA 1
ATOM 2357 C C . GLN A 1 285 ? -59.849 12.382 55.682 1.00 36.59 285 GLN A C 1
ATOM 2359 O O . GLN A 1 285 ? -59.318 13.480 55.547 1.00 36.59 285 GLN A O 1
ATOM 2364 N N . SER A 1 286 ? -59.634 11.373 54.825 1.00 32.16 286 SER A N 1
ATOM 2365 C CA . SER A 1 286 ? -59.379 11.513 53.370 1.00 32.16 286 SER A CA 1
ATOM 2366 C C . SER A 1 286 ? -59.565 10.138 52.711 1.00 32.16 286 SER A C 1
ATOM 2368 O O . SER A 1 286 ? -58.909 9.172 53.084 1.00 32.16 286 SER A O 1
ATOM 2370 N N . GLU A 1 287 ? -60.677 9.929 52.010 1.00 28.09 287 GLU A N 1
ATOM 2371 C CA . GLU A 1 287 ? -60.803 10.058 50.547 1.00 28.09 287 GLU A CA 1
ATOM 2372 C C . GLU A 1 287 ? -60.085 8.943 49.772 1.00 28.09 287 GLU A C 1
ATOM 2374 O O . GLU A 1 287 ? -58.909 9.005 49.426 1.00 28.09 287 GLU A O 1
ATOM 2379 N N . LEU A 1 288 ? -60.877 7.909 49.473 1.00 38.44 288 LEU A N 1
ATOM 2380 C CA . LEU A 1 288 ? -60.709 7.058 48.305 1.00 38.44 288 LEU A CA 1
ATOM 2381 C C . LEU A 1 288 ? -60.748 7.934 47.046 1.00 38.44 288 LEU A C 1
ATOM 2383 O O . LEU A 1 288 ? -61.809 8.422 46.665 1.00 38.44 288 LEU A O 1
ATOM 2387 N N . VAL A 1 289 ? -59.611 8.060 46.369 1.00 27.39 289 VAL A N 1
ATOM 2388 C CA . VAL A 1 289 ? -59.559 8.413 44.949 1.00 27.39 289 VAL A CA 1
ATOM 2389 C C . VAL A 1 289 ? -59.037 7.187 44.211 1.00 27.39 289 VAL A C 1
ATOM 2391 O O . VAL A 1 289 ? -57.845 6.893 44.210 1.00 27.39 289 VAL A O 1
ATOM 2394 N N . CYS A 1 290 ? -59.967 6.441 43.617 1.00 38.22 290 CYS A N 1
ATOM 2395 C CA . CYS A 1 290 ? -59.666 5.528 42.526 1.00 38.22 290 CYS A CA 1
ATOM 2396 C C . CYS A 1 290 ? -59.556 6.381 41.258 1.00 38.22 290 CYS A C 1
ATOM 2398 O O . CYS A 1 290 ? -60.535 7.002 40.843 1.00 38.22 290 CYS A O 1
ATOM 2400 N N . GLY A 1 291 ? -58.356 6.460 40.693 1.00 26.88 291 GLY A N 1
ATOM 2401 C CA . GLY A 1 291 ? -58.087 7.101 39.414 1.00 26.88 291 GLY A CA 1
ATOM 2402 C C . GLY A 1 291 ? -57.357 6.119 38.514 1.00 26.88 291 GLY A C 1
ATOM 2403 O O . GLY A 1 291 ? -56.131 6.081 38.519 1.00 26.88 291 GLY A O 1
ATOM 2404 N N . ASP A 1 292 ? -58.115 5.334 37.753 1.00 33.19 292 ASP A N 1
ATOM 2405 C CA . ASP A 1 292 ? -57.598 4.612 36.596 1.00 33.19 292 ASP A CA 1
ATOM 2406 C C . ASP A 1 292 ? -57.403 5.615 35.451 1.00 33.19 292 ASP A C 1
ATOM 2408 O O . ASP A 1 292 ? -58.357 6.033 34.792 1.00 33.19 292 ASP A O 1
ATOM 2412 N N . THR A 1 293 ? -56.158 6.007 35.193 1.00 35.62 293 THR A N 1
ATOM 2413 C CA . THR A 1 293 ? -55.752 6.537 33.888 1.00 35.62 293 THR A CA 1
ATOM 2414 C C . THR A 1 293 ? -54.793 5.558 33.229 1.00 35.62 293 THR A C 1
ATOM 2416 O O . THR A 1 293 ? -53.648 5.370 33.635 1.00 35.62 293 THR A O 1
ATOM 2419 N N . GLU A 1 294 ? -55.306 4.910 32.184 1.00 36.50 294 GLU A N 1
ATOM 2420 C CA . GLU A 1 294 ? -54.581 4.024 31.283 1.00 36.50 294 GLU A CA 1
ATOM 2421 C C . GLU A 1 294 ? -53.349 4.724 30.674 1.00 36.50 294 GLU A C 1
ATOM 2423 O O . GLU A 1 294 ? -53.463 5.538 29.757 1.00 36.50 294 GLU A O 1
ATOM 2428 N N . ASN A 1 295 ? -52.145 4.331 31.091 1.00 33.50 295 ASN A N 1
ATOM 2429 C CA . ASN A 1 295 ? -50.925 4.576 30.323 1.00 33.50 295 ASN A CA 1
ATOM 2430 C C . ASN A 1 295 ? -50.731 3.461 29.283 1.00 33.50 295 ASN A C 1
ATOM 2432 O O . ASN A 1 295 ? -49.927 2.546 29.442 1.00 33.50 295 ASN A O 1
ATOM 2436 N N . LYS A 1 296 ? -51.452 3.554 28.160 1.00 43.31 296 LYS A N 1
ATOM 2437 C CA . LYS A 1 296 ? -51.155 2.797 26.929 1.00 43.31 296 LYS A CA 1
ATOM 2438 C C . LYS A 1 296 ? -49.981 3.439 26.177 1.00 43.31 296 LYS A C 1
ATOM 2440 O O . LYS A 1 296 ? -50.193 4.026 25.121 1.00 43.31 296 LYS A O 1
ATOM 2445 N N . LYS A 1 297 ? -48.747 3.368 26.696 1.00 45.41 297 LYS A N 1
ATOM 2446 C CA . LYS A 1 297 ? -47.549 3.852 25.963 1.00 45.41 297 LYS A CA 1
ATOM 2447 C C . LYS A 1 297 ? -46.257 3.042 26.143 1.00 45.41 297 LYS A C 1
ATOM 2449 O O . LYS A 1 297 ? -45.195 3.551 25.816 1.00 45.41 297 LYS A O 1
ATOM 2454 N N . GLU A 1 298 ? -46.314 1.770 26.540 1.00 43.50 298 GLU A N 1
ATOM 2455 C CA . GLU A 1 298 ? -45.083 0.955 26.680 1.00 43.50 298 GLU A CA 1
ATOM 2456 C C . GLU A 1 298 ? -44.954 -0.230 25.703 1.00 43.50 298 GLU A C 1
ATOM 2458 O O . GLU A 1 298 ? -44.004 -1.000 25.771 1.00 43.50 298 GLU A O 1
ATOM 2463 N N . GLY A 1 299 ? -45.844 -0.355 24.712 1.00 42.38 299 GLY A N 1
ATOM 2464 C CA . GLY A 1 299 ? -45.813 -1.479 23.758 1.00 42.38 299 GLY A CA 1
ATOM 2465 C C . GLY A 1 299 ? -45.103 -1.242 22.415 1.00 42.38 299 GLY A C 1
ATOM 2466 O O . GLY A 1 299 ? -44.952 -2.189 21.647 1.00 42.38 299 GLY A O 1
ATOM 2467 N N . ILE A 1 300 ? -44.717 -0.005 22.077 1.00 50.31 300 ILE A N 1
ATOM 2468 C CA . ILE A 1 300 ? -44.355 0.359 20.687 1.00 50.31 300 ILE A CA 1
ATOM 2469 C C . ILE A 1 300 ? -42.832 0.403 20.457 1.00 50.31 300 ILE A C 1
ATOM 2471 O O . ILE A 1 300 ? -42.363 0.042 19.380 1.00 50.31 300 ILE A O 1
ATOM 2475 N N . LEU A 1 301 ? -42.040 0.756 21.472 1.00 45.91 301 LEU A N 1
ATOM 2476 C CA . LEU A 1 301 ? -40.582 0.903 21.353 1.00 45.91 301 LEU A CA 1
ATOM 2477 C C . LEU A 1 301 ? -39.803 -0.410 21.101 1.00 45.91 301 LEU A C 1
ATOM 2479 O O . LEU A 1 301 ? -38.985 -0.427 20.183 1.00 45.91 301 LEU A O 1
ATOM 2483 N N . PRO A 1 302 ? -40.075 -1.542 21.785 1.00 53.75 302 PRO A N 1
ATOM 2484 C CA . PRO A 1 302 ? -39.269 -2.755 21.598 1.00 53.75 302 PRO A CA 1
ATOM 2485 C C . PRO A 1 302 ? -39.570 -3.529 20.298 1.00 53.75 302 PRO A C 1
ATOM 2487 O O . PRO A 1 302 ? -38.899 -4.518 20.003 1.00 53.75 302 PRO A O 1
ATOM 2490 N N . LYS A 1 303 ? -40.576 -3.110 19.515 1.00 51.94 303 LYS A N 1
ATOM 2491 C CA . LYS A 1 303 ? -40.915 -3.714 18.213 1.00 51.94 303 LYS A CA 1
ATOM 2492 C C . LYS A 1 303 ? -40.137 -3.078 17.060 1.00 51.94 303 LYS A C 1
ATOM 2494 O O . LYS A 1 303 ? -39.673 -3.796 16.183 1.00 51.94 303 LYS A O 1
ATOM 2499 N N . ILE A 1 304 ? -39.942 -1.760 17.107 1.00 56.56 304 ILE A N 1
ATOM 2500 C CA . ILE A 1 304 ? -39.260 -0.998 16.052 1.00 56.56 304 ILE A CA 1
ATOM 2501 C C . ILE A 1 304 ? -37.759 -1.326 16.024 1.00 56.56 304 ILE A C 1
ATOM 2503 O O . ILE A 1 304 ? -37.199 -1.483 14.946 1.00 56.56 304 ILE A O 1
ATOM 2507 N N . GLU A 1 305 ? -37.124 -1.519 17.186 1.00 55.78 305 GLU A N 1
ATOM 2508 C CA . GLU A 1 305 ? -35.696 -1.880 17.273 1.00 55.78 305 GLU A CA 1
ATOM 2509 C C . GLU A 1 305 ? -35.394 -3.310 16.801 1.00 55.78 305 GLU A C 1
ATOM 2511 O O . GLU A 1 305 ? -34.340 -3.568 16.222 1.00 55.78 305 GLU A O 1
ATOM 2516 N N . LYS A 1 306 ? -36.324 -4.251 17.006 1.00 56.81 306 LYS A N 1
ATOM 2517 C CA . LYS A 1 306 ? -36.176 -5.622 16.494 1.00 56.81 306 LYS A CA 1
ATOM 2518 C C . LYS A 1 306 ? -36.365 -5.680 14.980 1.00 56.81 306 LYS A C 1
ATOM 2520 O O . LYS A 1 306 ? -35.656 -6.417 14.308 1.00 56.81 306 LYS A O 1
ATOM 2525 N N . GLU A 1 307 ? -37.282 -4.880 14.441 1.00 55.69 307 GLU A N 1
ATOM 2526 C CA . GLU A 1 307 ? -37.562 -4.837 13.005 1.00 55.69 307 GLU A CA 1
ATOM 2527 C C . GLU A 1 307 ? -36.451 -4.135 12.204 1.00 55.69 307 GLU A C 1
ATOM 2529 O O . GLU A 1 307 ? -36.194 -4.504 11.060 1.00 55.69 307 GLU A O 1
ATOM 2534 N N . THR A 1 308 ? -35.755 -3.151 12.787 1.00 57.72 308 THR A N 1
ATOM 2535 C CA . THR A 1 308 ? -34.591 -2.507 12.150 1.00 57.72 308 THR A CA 1
ATOM 2536 C C . THR A 1 308 ? -33.346 -3.388 12.173 1.00 57.72 308 THR A C 1
ATOM 2538 O O . THR A 1 308 ? -32.610 -3.406 11.188 1.00 57.72 308 THR A O 1
ATOM 2541 N N . GLN A 1 309 ? -33.127 -4.166 13.240 1.00 58.16 309 GLN A N 1
ATOM 2542 C CA . GLN A 1 309 ? -32.039 -5.146 13.270 1.00 58.16 309 GLN A CA 1
ATOM 2543 C C . GLN A 1 309 ? -32.258 -6.269 12.250 1.00 58.16 309 GLN A C 1
ATOM 2545 O O . GLN A 1 309 ? -31.337 -6.594 11.506 1.00 58.16 309 GLN A O 1
ATOM 2550 N N . ASP A 1 310 ? -33.470 -6.819 12.162 1.00 64.69 310 ASP A N 1
ATOM 2551 C CA . ASP A 1 310 ? -33.782 -7.926 11.245 1.00 64.69 310 ASP A CA 1
ATOM 2552 C C . ASP A 1 310 ? -33.684 -7.508 9.762 1.00 64.69 310 ASP A C 1
ATOM 2554 O O . ASP A 1 310 ? -33.218 -8.273 8.916 1.00 64.69 310 ASP A O 1
ATOM 2558 N N . LYS A 1 311 ? -34.022 -6.247 9.444 1.00 66.94 311 LYS A N 1
ATOM 2559 C CA . LYS A 1 311 ? -33.804 -5.657 8.109 1.00 66.94 311 LYS A CA 1
ATOM 2560 C C . LYS A 1 311 ? -32.316 -5.535 7.763 1.00 66.94 311 LYS A C 1
ATOM 2562 O O . LYS A 1 311 ? -31.928 -5.926 6.666 1.00 66.94 311 LYS A O 1
ATOM 2567 N N . GLY A 1 312 ? -31.481 -5.097 8.710 1.00 70.62 312 GLY A N 1
ATOM 2568 C CA . GLY A 1 312 ? -30.032 -4.986 8.505 1.00 70.62 312 GLY A CA 1
ATOM 2569 C C . GLY A 1 312 ? -29.341 -6.334 8.267 1.00 70.62 312 GLY A C 1
ATOM 2570 O O . GLY A 1 312 ? -28.508 -6.451 7.370 1.00 70.62 312 GLY A O 1
ATOM 2571 N N . TRP A 1 313 ? -29.725 -7.382 9.005 1.00 66.19 313 TRP A N 1
ATOM 2572 C CA . TRP A 1 313 ? -29.189 -8.736 8.791 1.00 66.19 313 TRP A CA 1
ATOM 2573 C C . TRP A 1 313 ? -29.587 -9.319 7.434 1.00 66.19 313 TRP A C 1
ATOM 2575 O O . TRP A 1 313 ? -28.800 -10.033 6.809 1.00 66.19 313 TRP A O 1
ATOM 2585 N N . LYS A 1 314 ? -30.797 -9.005 6.962 1.00 75.56 314 LYS A N 1
ATOM 2586 C CA . LYS A 1 314 ? -31.291 -9.461 5.663 1.00 75.56 314 LYS A CA 1
ATOM 2587 C C . LYS A 1 314 ? -30.560 -8.781 4.505 1.00 75.56 314 LYS A C 1
ATOM 2589 O O . LYS A 1 314 ? -30.082 -9.480 3.618 1.00 75.56 314 LYS A O 1
ATOM 2594 N N . GLU A 1 315 ? -30.377 -7.463 4.575 1.00 78.00 315 GLU A N 1
ATOM 2595 C CA . GLU A 1 315 ? -29.603 -6.693 3.590 1.00 78.00 315 GLU A CA 1
ATOM 2596 C C . GLU A 1 315 ? -28.135 -7.143 3.533 1.00 78.00 315 GLU A C 1
ATOM 2598 O O . GLU A 1 315 ? -27.569 -7.299 2.452 1.00 78.00 315 GLU A O 1
ATOM 2603 N N . GLN A 1 316 ? -27.526 -7.442 4.684 1.00 78.44 316 GLN A N 1
ATOM 2604 C CA . GLN A 1 316 ? -26.152 -7.944 4.735 1.00 78.44 316 GLN A CA 1
ATOM 2605 C C . GLN A 1 316 ? -26.019 -9.357 4.141 1.00 78.44 316 GLN A C 1
ATOM 2607 O O . GLN A 1 316 ? -25.026 -9.663 3.480 1.00 78.44 316 GLN A O 1
ATOM 2612 N N . ALA A 1 317 ? -27.022 -10.218 4.336 1.00 80.56 317 ALA A N 1
ATOM 2613 C CA . ALA A 1 317 ? -27.065 -11.543 3.723 1.00 80.56 317 ALA A CA 1
ATOM 2614 C C . ALA A 1 317 ? -27.325 -11.492 2.207 1.00 80.56 317 ALA A C 1
ATOM 2616 O O . ALA A 1 317 ? -26.847 -12.365 1.482 1.00 80.56 317 ALA A O 1
ATOM 2617 N N . ASP A 1 318 ? -28.074 -10.495 1.730 1.00 84.50 318 ASP A N 1
ATOM 2618 C CA . ASP A 1 318 ? -28.314 -10.265 0.303 1.00 84.50 318 ASP A CA 1
ATOM 2619 C C . ASP A 1 318 ? -27.053 -9.746 -0.407 1.00 84.50 318 ASP A C 1
ATOM 2621 O O . ASP A 1 318 ? -26.706 -10.269 -1.464 1.00 84.50 318 ASP A O 1
ATOM 2625 N N . LEU A 1 319 ? -26.302 -8.827 0.213 1.00 86.31 319 LEU A N 1
ATOM 2626 C CA . LEU A 1 319 ? -25.005 -8.362 -0.302 1.00 86.31 319 LEU A CA 1
ATOM 2627 C C . LEU A 1 319 ? -23.984 -9.502 -0.420 1.00 86.31 319 LEU A C 1
ATOM 2629 O O . LEU A 1 319 ? -23.355 -9.668 -1.458 1.00 86.31 319 LEU A O 1
ATOM 2633 N N . LEU A 1 320 ? -23.881 -10.356 0.604 1.00 83.56 320 LEU A N 1
ATOM 2634 C CA . LEU A 1 320 ? -22.999 -11.531 0.571 1.00 83.56 320 LEU A CA 1
ATOM 2635 C C . LEU A 1 320 ? -23.376 -12.541 -0.523 1.00 83.56 320 LEU A C 1
ATOM 2637 O O . LEU A 1 320 ? -22.502 -13.230 -1.048 1.00 83.56 320 LEU A O 1
ATOM 2641 N N . ARG A 1 321 ? -24.669 -12.666 -0.851 1.00 83.88 321 ARG A N 1
ATOM 2642 C CA . ARG A 1 321 ? -25.118 -13.499 -1.976 1.00 83.88 321 ARG A CA 1
ATOM 2643 C C . ARG A 1 321 ? -24.740 -12.875 -3.313 1.00 83.88 321 ARG A C 1
ATOM 2645 O O . ARG A 1 321 ? -24.235 -13.589 -4.171 1.00 83.88 321 ARG A O 1
ATOM 2652 N N . GLN A 1 322 ? -24.941 -11.567 -3.455 1.00 86.69 322 GLN A N 1
ATOM 2653 C CA . GLN A 1 322 ? -24.590 -10.842 -4.669 1.00 86.69 322 GLN A CA 1
ATOM 2654 C C . GLN A 1 322 ? -23.085 -10.927 -4.960 1.00 86.69 322 GLN A C 1
ATOM 2656 O O . GLN A 1 322 ? -22.714 -11.294 -6.071 1.00 86.69 322 GLN A O 1
ATOM 2661 N N . ASP A 1 323 ? -22.231 -10.721 -3.954 1.00 84.81 323 ASP A N 1
ATOM 2662 C CA . ASP A 1 323 ? -20.773 -10.841 -4.102 1.00 84.81 323 ASP A CA 1
ATOM 2663 C C . ASP A 1 323 ? -20.353 -12.253 -4.553 1.00 84.81 323 ASP A C 1
ATOM 2665 O O . ASP A 1 323 ? -19.473 -12.415 -5.399 1.00 84.81 323 ASP A O 1
ATOM 2669 N N . GLN A 1 324 ? -20.997 -13.301 -4.019 1.00 84.94 324 GLN A N 1
ATOM 2670 C CA . GLN A 1 324 ? -20.715 -14.681 -4.433 1.00 84.94 324 GLN A CA 1
ATOM 2671 C C . GLN A 1 324 ? -21.155 -14.977 -5.868 1.00 84.94 324 GLN A C 1
ATOM 2673 O O . GLN A 1 324 ? -20.505 -15.771 -6.552 1.00 84.94 324 GLN A O 1
ATOM 2678 N N . ASP A 1 325 ? -22.264 -14.396 -6.315 1.00 85.69 325 ASP A N 1
ATOM 2679 C CA . ASP A 1 325 ? -22.760 -14.590 -7.674 1.00 85.69 325 ASP A CA 1
ATOM 2680 C C . ASP A 1 325 ? -21.917 -13.800 -8.690 1.00 85.69 325 ASP A C 1
ATOM 2682 O O . ASP A 1 325 ? -21.567 -14.351 -9.737 1.00 85.69 325 ASP A O 1
ATOM 2686 N N . GLU A 1 326 ? -21.467 -12.590 -8.344 1.00 87.69 326 GLU A N 1
ATOM 2687 C CA . GLU A 1 326 ? -20.502 -11.818 -9.139 1.00 87.69 326 GLU A CA 1
ATOM 2688 C C . GLU A 1 326 ? -19.162 -12.566 -9.277 1.00 87.69 326 GLU A C 1
ATOM 2690 O O . GLU A 1 326 ? -18.650 -12.727 -10.387 1.00 87.69 326 GLU A O 1
ATOM 2695 N N . GLU A 1 327 ? -18.641 -13.150 -8.191 1.00 88.75 327 GLU A N 1
ATOM 2696 C CA . GLU A 1 327 ? -17.410 -13.954 -8.231 1.00 88.75 327 GLU A CA 1
ATOM 2697 C C . GLU A 1 327 ? -17.554 -15.201 -9.130 1.00 88.75 327 GLU A C 1
ATOM 2699 O O . GLU A 1 327 ? -16.616 -15.606 -9.828 1.00 88.75 327 GLU A O 1
ATOM 2704 N N . ARG A 1 328 ? -18.734 -15.837 -9.144 1.00 87.25 328 ARG A N 1
ATOM 2705 C CA . ARG A 1 328 ? -19.021 -16.979 -10.031 1.00 87.25 328 ARG A CA 1
ATOM 2706 C C . ARG A 1 328 ? -19.095 -16.553 -11.491 1.00 87.25 328 ARG A C 1
ATOM 2708 O O . ARG A 1 328 ? -18.558 -17.260 -12.347 1.00 87.25 328 ARG A O 1
ATOM 2715 N N . GLU A 1 329 ? -19.722 -15.419 -11.787 1.00 90.12 329 GLU A N 1
ATOM 2716 C CA . GLU A 1 329 ? -19.773 -14.881 -13.146 1.00 90.12 329 GLU A CA 1
ATOM 2717 C C . GLU A 1 329 ? -18.383 -14.510 -13.669 1.00 90.12 329 GLU A C 1
ATOM 2719 O O . GLU A 1 329 ? -18.053 -14.825 -14.815 1.00 90.12 329 GLU A O 1
ATOM 2724 N N . GLU A 1 330 ? -17.540 -13.894 -12.840 1.00 91.25 330 GLU A N 1
ATOM 2725 C CA . GLU A 1 330 ? -16.159 -13.572 -13.203 1.00 91.25 330 GLU A CA 1
ATOM 2726 C C . GLU A 1 330 ? -15.338 -14.831 -13.495 1.00 91.25 330 GLU A C 1
ATOM 2728 O O . GLU A 1 330 ? -14.624 -14.885 -14.499 1.00 91.25 330 GLU A O 1
ATOM 2733 N N . LYS A 1 331 ? -15.496 -15.888 -12.688 1.00 91.19 331 LYS A N 1
ATOM 2734 C CA . LYS A 1 331 ? -14.857 -17.191 -12.935 1.00 91.19 331 LYS A CA 1
ATOM 2735 C C . LYS A 1 331 ? -15.301 -17.811 -14.258 1.00 91.19 331 LYS A C 1
ATOM 2737 O O . LYS A 1 331 ? -14.463 -18.330 -14.996 1.00 91.19 331 LYS A O 1
ATOM 2742 N N . MET A 1 332 ? -16.590 -17.726 -14.588 1.00 89.94 332 MET A N 1
ATOM 2743 C CA . MET A 1 332 ? -17.111 -18.214 -15.869 1.00 89.94 332 MET A CA 1
ATOM 2744 C C . MET A 1 332 ? -16.565 -17.410 -17.055 1.00 89.94 332 MET A C 1
ATOM 2746 O O . MET A 1 332 ? -16.171 -18.006 -18.058 1.00 89.94 332 MET A O 1
ATOM 2750 N N . LYS A 1 333 ? -16.478 -16.079 -16.939 1.00 92.75 333 LYS A N 1
ATOM 2751 C CA . LYS A 1 333 ? -15.875 -15.214 -17.970 1.00 92.75 333 LYS A CA 1
ATOM 2752 C C . LYS A 1 333 ? -14.391 -15.521 -18.164 1.00 92.75 333 LYS A C 1
ATOM 2754 O O . LYS A 1 333 ? -13.950 -15.686 -19.297 1.00 92.75 333 LYS A O 1
ATOM 2759 N N . HIS A 1 334 ? -13.643 -15.677 -17.074 1.00 92.44 334 HIS A N 1
ATOM 2760 C CA . HIS A 1 334 ? -12.224 -16.025 -17.123 1.00 92.44 334 HIS A CA 1
ATOM 2761 C C . HIS A 1 334 ? -11.995 -17.404 -17.759 1.00 92.44 334 HIS A C 1
ATOM 2763 O O . HIS A 1 334 ? -11.043 -17.596 -18.514 1.00 92.44 334 HIS A O 1
ATOM 2769 N N . PHE A 1 335 ? -12.862 -18.380 -17.477 1.00 92.94 335 PHE A N 1
ATOM 2770 C CA . PHE A 1 335 ? -12.787 -19.697 -18.106 1.00 92.94 335 PHE A CA 1
ATOM 2771 C C . PHE A 1 335 ? -13.033 -19.621 -19.620 1.00 92.94 335 PHE A C 1
ATOM 2773 O O . PHE A 1 335 ? -12.264 -20.183 -20.397 1.00 92.94 335 PHE A O 1
ATOM 2780 N N . GLN A 1 336 ? -14.051 -18.866 -20.048 1.00 92.56 336 GLN A N 1
ATOM 2781 C CA . GLN A 1 336 ? -14.326 -18.635 -21.471 1.00 92.56 336 GLN A CA 1
ATOM 2782 C C . GLN A 1 336 ? -13.174 -17.902 -22.174 1.00 92.56 336 GLN A C 1
ATOM 2784 O O . GLN A 1 336 ? -12.854 -18.216 -23.319 1.00 92.56 336 GLN A O 1
ATOM 2789 N N . GLU A 1 337 ? -12.524 -16.952 -21.500 1.00 94.12 337 GLU A N 1
ATOM 27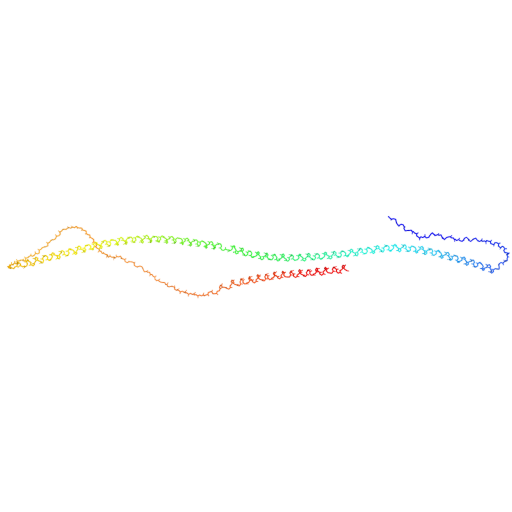90 C CA . GLU A 1 337 ? -11.377 -16.228 -22.049 1.00 94.12 337 GLU A CA 1
ATOM 2791 C C . GLU A 1 337 ? -10.156 -17.140 -22.232 1.00 94.12 337 GLU A C 1
ATOM 2793 O O . GLU A 1 337 ? -9.531 -17.109 -23.294 1.00 94.12 337 GLU A O 1
ATOM 2798 N N . ILE A 1 338 ? -9.857 -18.009 -21.256 1.00 92.31 338 ILE A N 1
ATOM 2799 C CA . ILE A 1 338 ? -8.805 -19.029 -21.400 1.00 92.31 338 ILE A CA 1
ATOM 2800 C C . ILE A 1 338 ? -9.115 -19.942 -22.589 1.00 92.31 338 ILE A C 1
ATOM 2802 O O . ILE A 1 338 ? -8.251 -20.143 -23.440 1.00 92.31 338 ILE A O 1
ATOM 2806 N N . GLN A 1 339 ? -10.345 -20.447 -22.686 1.00 91.94 339 GLN A N 1
ATOM 2807 C CA . GLN A 1 339 ? -10.742 -21.347 -23.766 1.00 91.94 339 GLN A CA 1
ATOM 2808 C C . GLN A 1 339 ? -10.610 -20.675 -25.145 1.00 91.94 339 GLN A C 1
ATOM 2810 O O . GLN A 1 339 ? -10.088 -21.269 -26.087 1.00 91.94 339 GLN A O 1
ATOM 2815 N N . ALA A 1 340 ? -10.994 -19.400 -25.262 1.00 92.62 340 ALA A N 1
ATOM 2816 C CA . ALA A 1 340 ? -10.827 -18.629 -26.493 1.00 92.62 340 ALA A CA 1
ATOM 2817 C C . ALA A 1 340 ? -9.348 -18.391 -26.858 1.00 92.62 340 ALA A C 1
ATOM 2819 O O . ALA A 1 340 ? -8.999 -18.329 -28.042 1.00 92.62 340 ALA A O 1
ATOM 2820 N N . LEU A 1 341 ? -8.469 -18.243 -25.862 1.00 91.44 341 LEU A N 1
ATOM 2821 C CA . LEU A 1 341 ? -7.026 -18.138 -26.077 1.00 91.44 341 LEU A CA 1
ATOM 2822 C C . LEU A 1 341 ? -6.423 -19.476 -26.516 1.00 91.44 341 LEU A C 1
ATOM 2824 O O . LEU A 1 341 ? -5.632 -19.487 -27.457 1.00 91.44 341 LEU A O 1
ATOM 2828 N N . GLU A 1 342 ? -6.829 -20.589 -25.907 1.00 88.81 342 GLU A N 1
ATOM 2829 C CA . GLU A 1 342 ? -6.403 -21.937 -26.300 1.00 88.81 342 GLU A CA 1
ATOM 2830 C C . GLU A 1 342 ? -6.811 -22.256 -27.745 1.00 88.81 342 GLU A C 1
ATOM 2832 O O . GLU A 1 342 ? -5.973 -22.672 -28.546 1.00 88.81 342 GLU A O 1
ATOM 2837 N N . GLU A 1 343 ? -8.053 -21.952 -28.137 1.00 88.88 343 GLU A N 1
ATOM 2838 C CA . GLU A 1 343 ? -8.508 -22.111 -29.524 1.00 88.88 343 GLU A CA 1
ATOM 2839 C C . GLU A 1 343 ? -7.720 -21.241 -30.515 1.00 88.88 343 GLU A C 1
ATOM 2841 O O . GLU A 1 343 ? -7.458 -21.660 -31.646 1.00 88.88 343 GLU A O 1
ATOM 2846 N N . ARG A 1 344 ? -7.326 -20.021 -30.123 1.00 88.94 344 ARG A N 1
ATOM 2847 C CA . ARG A 1 344 ? -6.473 -19.157 -30.957 1.00 88.94 344 ARG A CA 1
ATOM 2848 C C . ARG A 1 344 ? -5.062 -19.709 -31.101 1.00 88.94 344 ARG A C 1
ATOM 2850 O O . ARG A 1 344 ? -4.501 -19.613 -32.186 1.00 88.94 344 ARG A O 1
ATOM 2857 N N . VAL A 1 345 ? -4.492 -20.273 -30.039 1.00 86.38 345 VAL A N 1
ATOM 2858 C CA . VAL A 1 345 ? -3.159 -20.889 -30.074 1.00 86.38 345 VAL A CA 1
ATOM 2859 C C . VAL A 1 345 ? -3.164 -22.150 -30.937 1.00 86.38 345 VAL A C 1
ATOM 2861 O O . VAL A 1 345 ? -2.224 -22.348 -31.709 1.00 86.38 345 VAL A O 1
ATOM 2864 N N . GLN A 1 346 ? -4.232 -22.949 -30.875 1.00 81.00 346 GLN A N 1
ATOM 2865 C CA . GLN A 1 346 ? -4.388 -24.139 -31.711 1.00 81.00 346 GLN A CA 1
ATOM 2866 C C . GLN A 1 346 ? -4.476 -23.777 -33.202 1.00 81.00 346 GLN A C 1
ATOM 2868 O O . GLN A 1 346 ? -3.780 -24.372 -34.016 1.00 81.00 346 GLN A O 1
ATOM 2873 N N . LYS A 1 347 ? -5.226 -22.722 -33.553 1.00 81.75 347 LYS A N 1
ATOM 2874 C CA . LYS A 1 347 ? -5.324 -22.196 -34.932 1.00 81.75 347 LYS A CA 1
ATOM 2875 C C . LYS A 1 347 ? -4.028 -21.591 -35.488 1.00 81.75 347 LYS A C 1
ATOM 2877 O O . LYS A 1 347 ? -3.982 -21.279 -36.669 1.00 81.75 347 LYS A O 1
ATOM 2882 N N . LEU A 1 348 ? -3.023 -21.345 -34.646 1.00 74.75 348 LEU A N 1
ATOM 2883 C CA . LEU A 1 348 ? -1.700 -20.873 -35.071 1.00 74.75 348 LEU A CA 1
ATOM 2884 C C . LEU A 1 348 ? -0.699 -22.022 -35.273 1.00 74.75 348 LEU A C 1
ATOM 2886 O O . LEU A 1 348 ? 0.390 -21.774 -35.788 1.00 74.75 348 LEU A O 1
ATOM 2890 N N . HIS A 1 349 ? -1.034 -23.236 -34.823 1.00 65.75 349 HIS A N 1
ATOM 2891 C CA . HIS A 1 349 ? -0.198 -24.431 -34.966 1.00 65.75 349 HIS A CA 1
ATOM 2892 C C . HIS A 1 349 ? -0.616 -25.337 -36.138 1.00 65.75 349 HIS A C 1
ATOM 2894 O O . HIS A 1 349 ? 0.197 -26.168 -36.545 1.00 65.75 349 HIS A O 1
ATOM 2900 N N . ASP A 1 350 ? -1.826 -25.153 -36.675 1.00 52.25 350 ASP A N 1
ATOM 2901 C CA . ASP A 1 350 ? -2.278 -25.686 -37.970 1.00 52.25 350 ASP A CA 1
ATOM 2902 C C . ASP A 1 350 ? -1.950 -24.697 -39.103 1.00 52.25 350 ASP A C 1
ATOM 2904 O O . ASP A 1 350 ? -1.577 -25.160 -40.209 1.00 52.25 350 ASP A O 1
#

Secondary structure (DSSP, 8-state):
-----------------------------------HHHHHHHHHHHHHHHHHHHHHHHHHHHHHHHHHHHHHHHHHHHHHHHHHHHHHHHHHHHHHHHHHHHHHHHHHHHHHHHHHHHHHHHHHHHHHHHHHHHHHHHHHHHHHHHHHSS-HHHHHHHHHHHHHHHHHHHHHHHHHHHHHHHHHHHHHHHHHHHHHHHHHHHHHHHHHHHHHHHHHHHHHHHHHHHHHHHHHHHHHHTS---------------------------------------PPP----------------SSSHHHHHHHHHHHHHHHHHHHHHHHHHHHHHHHHHHHHHHHHHHHHHHTTT-

Sequence (350 aa):
ATKKLGSKYASSKKGARWGFRSQSLTRDSPAKEIDLVTKRVLSARLLKINELRNELTELHIKLDELQKENRALKRLQHRQEKALNKFEDTENEISQLLARHNNEMRILRERLRKSQEKERATERRLKDAEDELYRTKTVLQKLQKLSADKHLAERGELAKKLAYAESRLEDSEKRIKDLEKNLELSGSSFQRELQSKKKKMFEVQEENRVLQEQLHQLNQKLKEKERELEAKNIYANRMLKLSPRKDMDIAQRKRANNQNIKRGAQLTKSVQTSGYFSPVDFLPQSELVCGDTENKKEGILPKIEKETQDKGWKEQADLLRQDQDEEREEKMKHFQEIQALEERVQKLHD

Organism: Colius striatus (NCBI:txid57412)

Foldseek 3Di:
DDDDDDDPDDDPPPPPPDPPPPPPPPPCDDPPPCPPVNVVVVVVVVVVVVVVVVVVVVVVVVVVVVVVVVVVVVVVVVVVVVVVVVVVVVVVVVVVVVVVVVVVVVVVVVVVVVVVVVVVVVVVVVVVVVVVVVVVVVVVVVVVVVVVVPPPVVVVVVVVVVVVVVVVVVVVVVVVVVVVVVCVVVVVVVVVVVVVVVVVVVVVVVVVVVVVVVVVVVVVVVVVVVVVVVVVVVVVVVPDDDDDDDDDDDDDDDDDDDDDDDDDDDDDDDDDDDDDDDDDDDDDDDDDDDDDDDPPDDPPPVVVVVVVVVVVVVVVVVVVVVVVVVVVVVVVVVVVVVVVVVVVVVVVVD